Protein AF-A0A6V8CGT5-F1 (afdb_monomer_lite)

Structure (mmCIF, N/CA/C/O backbone):
data_AF-A0A6V8CGT5-F1
#
_entry.id   AF-A0A6V8CGT5-F1
#
loop_
_atom_site.group_PDB
_atom_site.id
_atom_site.type_symbol
_atom_site.label_atom_id
_atom_site.label_alt_id
_atom_site.label_comp_id
_atom_site.label_asym_id
_atom_site.label_entity_id
_atom_site.label_seq_id
_atom_site.pdbx_PDB_ins_code
_atom_site.Cartn_x
_atom_site.Cartn_y
_atom_site.Cartn_z
_atom_site.occupancy
_atom_site.B_iso_or_equiv
_atom_site.auth_seq_id
_atom_site.auth_comp_id
_atom_site.auth_asym_id
_atom_site.auth_atom_id
_atom_site.pdbx_PDB_model_num
ATOM 1 N N . MET A 1 1 ? -41.750 -0.329 33.382 1.00 42.78 1 MET A N 1
ATOM 2 C CA . MET A 1 1 ? -41.792 -0.487 31.913 1.00 42.78 1 MET A CA 1
ATOM 3 C C . MET A 1 1 ? -40.413 -0.128 31.389 1.00 42.78 1 MET A C 1
ATOM 5 O O . MET A 1 1 ? -40.019 1.021 31.503 1.00 42.78 1 MET A O 1
ATOM 9 N N . GLN A 1 2 ? -39.639 -1.136 30.987 1.00 34.16 2 GLN A N 1
ATOM 10 C CA . GLN A 1 2 ? -38.278 -0.984 30.457 1.00 34.16 2 GLN A CA 1
ATOM 11 C C . GLN A 1 2 ? -38.337 -0.652 28.954 1.00 34.16 2 GLN A C 1
ATOM 13 O O . GLN A 1 2 ? -39.242 -1.155 28.283 1.00 34.16 2 GLN A O 1
ATOM 18 N N . PRO A 1 3 ? -37.408 0.158 28.419 1.00 39.72 3 PRO A N 1
ATOM 19 C CA . PRO A 1 3 ? -37.339 0.440 26.988 1.00 39.72 3 PRO A CA 1
ATOM 20 C C . PRO A 1 3 ? -36.800 -0.780 26.211 1.00 39.72 3 PRO A C 1
ATOM 22 O O . PRO A 1 3 ? -36.120 -1.633 26.794 1.00 39.72 3 PRO A O 1
ATOM 25 N N . PRO A 1 4 ? -37.114 -0.913 24.910 1.00 42.22 4 PRO A N 1
ATOM 26 C CA . PRO A 1 4 ? -36.758 -2.096 24.137 1.00 42.22 4 PRO A CA 1
ATOM 27 C C . PRO A 1 4 ? -35.253 -2.144 23.839 1.00 42.22 4 PRO A C 1
ATOM 29 O O . PRO A 1 4 ? -34.669 -1.185 23.343 1.00 42.22 4 PRO A O 1
ATOM 32 N N . LYS A 1 5 ? -34.647 -3.302 24.130 1.00 36.06 5 LYS A N 1
ATOM 33 C CA . LYS A 1 5 ? -33.256 -3.650 23.813 1.00 36.06 5 LYS A CA 1
ATOM 34 C C . LYS A 1 5 ? -33.005 -3.562 22.304 1.00 36.06 5 LYS A C 1
ATOM 36 O O . LYS A 1 5 ? -33.695 -4.225 21.523 1.00 36.06 5 LYS A O 1
ATOM 41 N N . SER A 1 6 ? -31.994 -2.785 21.923 1.00 34.66 6 SER A N 1
ATOM 42 C CA . SER A 1 6 ? -31.388 -2.794 20.594 1.00 34.66 6 SER A CA 1
ATO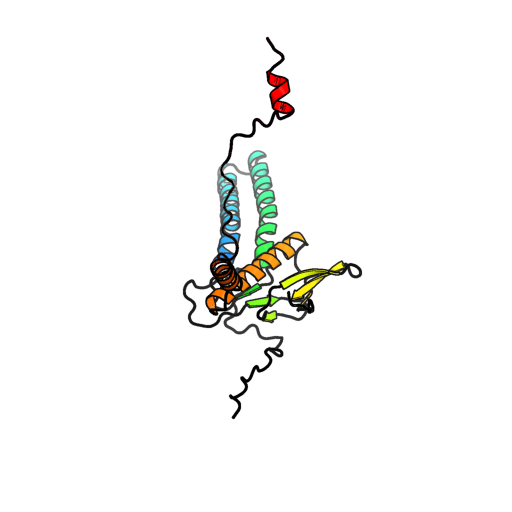M 43 C C . SER A 1 6 ? -30.895 -4.205 20.263 1.00 34.66 6 SER A C 1
ATOM 45 O O . SER A 1 6 ? -30.296 -4.899 21.085 1.00 34.66 6 SER A O 1
ATOM 47 N N . LYS A 1 7 ? -31.190 -4.667 19.048 1.00 34.16 7 LYS A N 1
ATOM 48 C CA . LYS A 1 7 ? -30.595 -5.884 18.496 1.00 34.16 7 LYS A CA 1
ATOM 49 C C . LYS A 1 7 ? -29.244 -5.512 17.890 1.00 34.16 7 LYS A C 1
ATOM 51 O O . LYS A 1 7 ? -29.162 -5.286 16.689 1.00 34.16 7 LYS A O 1
ATOM 56 N N . GLU A 1 8 ? -28.199 -5.488 18.706 1.00 38.09 8 GLU A N 1
ATOM 57 C CA . GLU A 1 8 ? -26.837 -5.725 18.222 1.00 38.09 8 GLU A CA 1
ATOM 58 C C . GLU A 1 8 ? -26.754 -7.187 17.779 1.00 38.09 8 GLU A C 1
ATOM 60 O O . GLU A 1 8 ? -26.612 -8.114 18.578 1.00 38.09 8 GLU A O 1
ATOM 65 N N . LYS A 1 9 ? -26.936 -7.422 16.480 1.00 30.83 9 LYS A N 1
ATOM 66 C CA . LYS A 1 9 ? -26.583 -8.697 15.865 1.00 30.83 9 LYS A CA 1
ATOM 67 C C . LYS A 1 9 ? -25.153 -8.592 15.350 1.00 30.83 9 LYS A C 1
ATOM 69 O O . LYS A 1 9 ? -24.929 -8.069 14.268 1.00 30.83 9 LYS A O 1
ATOM 74 N N . SER A 1 10 ? -24.238 -9.109 16.168 1.00 32.97 10 SER A N 1
ATOM 75 C CA . SER A 1 10 ? -23.018 -9.843 15.804 1.00 32.97 10 SER A CA 1
ATOM 76 C C . SER A 1 10 ? -22.659 -9.796 14.310 1.00 32.97 10 SER A C 1
ATOM 78 O O . SER A 1 10 ? -23.153 -10.588 13.506 1.00 32.97 10 SER A O 1
ATOM 80 N N . ALA A 1 11 ? -21.751 -8.886 13.959 1.00 35.62 11 ALA A N 1
ATOM 81 C CA . ALA A 1 11 ? -21.083 -8.815 12.662 1.00 35.62 11 ALA A CA 1
ATOM 82 C C . ALA A 1 11 ? -19.908 -9.811 12.584 1.00 35.62 11 ALA A C 1
ATOM 84 O O . ALA A 1 11 ? -18.800 -9.441 12.211 1.00 35.62 11 ALA A O 1
ATOM 85 N N . GLN A 1 12 ? -20.116 -11.069 12.993 1.00 34.94 12 GLN A N 1
ATOM 86 C CA . GLN A 1 12 ? -19.009 -12.016 13.196 1.00 34.94 12 GLN A CA 1
ATOM 87 C C . GLN A 1 12 ? -18.994 -13.220 12.251 1.00 34.94 12 GLN A C 1
ATOM 89 O O . GLN A 1 12 ? -18.208 -14.130 12.462 1.00 34.94 12 GLN A O 1
ATOM 94 N N . ASN A 1 13 ? -19.794 -13.229 11.181 1.00 37.59 13 ASN A N 1
ATOM 95 C CA . ASN A 1 13 ? -19.725 -14.269 10.147 1.00 37.59 13 ASN A CA 1
ATOM 96 C C . ASN A 1 13 ? -20.051 -13.688 8.761 1.00 37.59 13 ASN A C 1
ATOM 98 O O . ASN A 1 13 ? -21.154 -13.875 8.250 1.00 37.59 13 ASN A O 1
ATOM 102 N N . ALA A 1 14 ? -19.107 -12.961 8.158 1.00 41.75 14 ALA A N 1
ATOM 103 C CA . ALA A 1 14 ? -19.149 -12.666 6.723 1.00 41.75 14 ALA A CA 1
ATOM 104 C C . ALA A 1 14 ? -18.504 -13.834 5.938 1.00 41.75 14 ALA A C 1
ATOM 106 O O . ALA A 1 14 ? -17.531 -14.410 6.436 1.00 41.75 14 ALA A O 1
ATOM 107 N N . PRO A 1 15 ? -19.020 -14.220 4.752 1.00 38.16 15 PRO A N 1
ATOM 108 C CA . PRO A 1 15 ? -18.500 -15.355 3.991 1.00 38.16 15 PRO A CA 1
ATOM 109 C C . PRO A 1 15 ? -17.071 -15.089 3.505 1.00 38.16 15 PRO A C 1
ATOM 111 O O . PRO A 1 15 ? -16.707 -13.957 3.193 1.00 38.16 15 PRO A O 1
ATOM 114 N N . LEU A 1 16 ? -16.267 -16.151 3.452 1.00 51.75 16 LEU A N 1
ATOM 115 C CA . LEU A 1 16 ? -14.812 -16.084 3.301 1.00 51.75 16 LEU A CA 1
ATOM 116 C C . LEU A 1 16 ? -14.278 -15.981 1.866 1.00 51.75 16 LEU A C 1
ATOM 118 O O . LEU A 1 16 ? -13.068 -15.847 1.729 1.00 51.75 16 LEU A O 1
ATOM 122 N N . ASP A 1 17 ? -15.110 -16.013 0.822 1.00 48.53 17 ASP A N 1
ATOM 123 C CA . ASP A 1 17 ? -14.574 -16.274 -0.526 1.00 48.53 17 ASP A CA 1
ATOM 124 C C . ASP A 1 17 ? -15.087 -15.411 -1.683 1.00 48.53 17 ASP A C 1
ATOM 126 O O . ASP A 1 17 ? -14.538 -15.511 -2.780 1.00 48.53 17 ASP A O 1
ATOM 130 N N . ASP A 1 18 ? -16.012 -14.477 -1.472 1.00 47.66 18 ASP A N 1
ATOM 131 C CA . ASP A 1 18 ? -16.549 -13.709 -2.597 1.00 47.66 18 ASP A CA 1
ATOM 132 C C . ASP A 1 18 ? -16.032 -12.263 -2.574 1.00 47.66 18 ASP A C 1
ATOM 134 O O . ASP A 1 18 ? -16.449 -11.401 -1.790 1.00 47.66 18 ASP A O 1
ATOM 138 N N . VAL A 1 19 ? -15.068 -11.991 -3.458 1.00 52.47 19 VAL A N 1
ATOM 139 C CA . VAL A 1 19 ? -14.893 -10.646 -4.015 1.00 52.47 19 VAL A CA 1
ATOM 140 C C . VAL A 1 19 ? -16.208 -10.361 -4.734 1.00 52.47 19 VAL A C 1
ATOM 142 O O . VAL A 1 19 ? -16.509 -10.991 -5.749 1.00 52.47 19 VAL A O 1
ATOM 145 N N . GLU A 1 20 ? -17.035 -9.494 -4.156 1.00 58.00 20 GLU A N 1
ATOM 146 C CA . GLU A 1 20 ? -18.288 -9.111 -4.792 1.00 58.00 20 GLU A CA 1
ATOM 147 C C . GLU A 1 20 ? -17.924 -8.399 -6.097 1.00 58.00 20 GLU A C 1
ATOM 149 O O . GLU A 1 20 ? -16.862 -7.785 -6.209 1.00 58.00 20 GLU A O 1
ATOM 154 N N . ILE A 1 21 ? -18.777 -8.499 -7.116 1.00 56.75 21 ILE A N 1
ATOM 155 C CA . ILE A 1 21 ? -18.488 -7.991 -8.472 1.00 56.75 21 ILE A CA 1
ATOM 156 C C . ILE A 1 21 ? -18.131 -6.483 -8.461 1.00 56.75 21 ILE A C 1
ATOM 158 O O . ILE A 1 21 ? -17.522 -5.984 -9.408 1.00 56.75 21 ILE A O 1
ATOM 162 N N . THR A 1 22 ? -18.466 -5.766 -7.385 1.00 69.25 22 THR A N 1
ATOM 163 C CA . THR A 1 22 ? -18.201 -4.339 -7.167 1.00 69.25 22 THR A CA 1
ATOM 164 C C . THR A 1 22 ? -16.847 -4.018 -6.524 1.00 69.25 22 THR A C 1
ATOM 166 O O . THR A 1 22 ? -16.463 -2.851 -6.509 1.00 69.25 22 THR A O 1
ATOM 169 N N . ASP A 1 23 ? -16.092 -5.005 -6.033 1.00 84.62 23 ASP A N 1
ATOM 170 C CA . ASP A 1 23 ? -14.812 -4.763 -5.362 1.00 84.62 23 ASP A CA 1
ATOM 171 C C . ASP A 1 23 ? -13.689 -4.466 -6.365 1.00 84.62 23 ASP A C 1
ATOM 173 O O . ASP A 1 23 ? -13.348 -5.265 -7.247 1.00 84.62 23 ASP A O 1
ATOM 177 N N . ILE A 1 24 ? -13.038 -3.321 -6.184 1.00 90.12 24 ILE A N 1
ATOM 178 C CA . ILE A 1 24 ? -11.978 -2.838 -7.060 1.00 90.12 24 ILE A CA 1
ATOM 179 C C . ILE A 1 24 ? -10.633 -2.984 -6.333 1.00 90.12 24 ILE A C 1
ATOM 181 O O . ILE A 1 24 ? -10.432 -2.407 -5.260 1.00 90.12 24 ILE A O 1
ATOM 185 N N . PRO A 1 25 ? -9.664 -3.734 -6.892 1.00 91.75 25 PRO A N 1
ATOM 186 C CA . PRO A 1 25 ? -8.336 -3.829 -6.301 1.00 91.75 25 PRO A CA 1
ATOM 187 C C . PRO A 1 25 ? -7.617 -2.483 -6.375 1.00 91.75 25 PRO A C 1
ATOM 189 O O . PRO A 1 25 ? -7.746 -1.759 -7.362 1.00 91.75 25 PRO A O 1
ATOM 192 N N . PHE A 1 26 ? -6.795 -2.177 -5.370 1.00 92.06 26 PHE A N 1
ATOM 193 C CA . PHE A 1 26 ? -6.161 -0.865 -5.223 1.00 92.06 26 PHE A CA 1
ATOM 194 C C . PHE A 1 26 ? -5.393 -0.408 -6.472 1.00 92.06 26 PHE A C 1
ATOM 196 O O . PHE A 1 26 ? -5.469 0.750 -6.852 1.00 92.06 26 PHE A O 1
ATOM 203 N N . PHE A 1 27 ? -4.698 -1.304 -7.175 1.00 89.38 27 PHE A N 1
ATOM 204 C CA . PHE A 1 27 ? -3.956 -0.923 -8.385 1.00 89.38 27 PHE A CA 1
ATOM 205 C C . PHE A 1 27 ? -4.850 -0.437 -9.541 1.00 89.38 27 PHE A C 1
ATOM 207 O O . PHE A 1 27 ? -4.336 0.166 -10.480 1.00 89.38 27 PHE A O 1
ATOM 214 N N . LYS A 1 28 ? -6.160 -0.727 -9.502 1.00 89.75 28 LYS A N 1
ATOM 215 C CA . LYS A 1 28 ? -7.145 -0.251 -10.481 1.00 89.75 28 LYS A CA 1
ATOM 216 C C . LYS A 1 28 ? -7.819 1.061 -10.078 1.00 89.75 28 LYS A C 1
ATOM 218 O O . LYS A 1 28 ? -8.542 1.624 -10.894 1.00 89.75 28 LYS A O 1
ATOM 223 N N . THR A 1 29 ? -7.622 1.533 -8.851 1.00 89.94 29 THR A N 1
ATOM 224 C CA . THR A 1 29 ? -8.202 2.800 -8.398 1.00 89.94 29 THR A CA 1
ATOM 225 C C . THR A 1 29 ? -7.443 3.978 -9.001 1.00 89.94 29 THR A C 1
ATOM 227 O O . THR A 1 29 ? -6.285 3.842 -9.413 1.00 89.94 29 THR A O 1
ATOM 230 N N . GLU A 1 30 ? -8.068 5.154 -9.048 1.00 87.69 30 GLU A N 1
ATOM 231 C CA . GLU A 1 30 ? -7.417 6.352 -9.591 1.00 87.69 30 GLU A CA 1
ATOM 232 C C . GLU A 1 30 ? -6.152 6.706 -8.804 1.00 87.69 30 GLU A C 1
ATOM 234 O O . GLU A 1 30 ? -5.111 7.029 -9.385 1.00 87.69 30 GLU A O 1
ATOM 239 N N . VAL A 1 31 ? -6.218 6.538 -7.481 1.00 88.25 31 VAL A N 1
ATOM 240 C CA . VAL A 1 31 ? -5.095 6.739 -6.563 1.00 88.25 31 VAL A CA 1
ATOM 241 C C . VAL A 1 31 ? -3.967 5.748 -6.854 1.00 88.25 31 VAL A C 1
ATOM 243 O O . VAL A 1 31 ? -2.815 6.161 -6.998 1.00 88.25 31 VAL A O 1
ATOM 246 N N . GLY A 1 32 ? -4.273 4.454 -6.997 1.00 87.25 32 GLY A N 1
ATOM 247 C CA . GLY A 1 32 ? -3.272 3.431 -7.305 1.00 87.25 32 GLY A CA 1
ATOM 248 C C . GLY A 1 32 ? -2.585 3.674 -8.649 1.00 87.25 32 GLY A C 1
ATOM 249 O O . GLY A 1 32 ? -1.353 3.641 -8.739 1.00 87.25 32 GLY A O 1
ATOM 250 N N . PHE A 1 33 ? -3.359 4.017 -9.680 1.00 87.44 33 PHE A N 1
ATOM 251 C CA . PHE A 1 33 ? -2.809 4.390 -10.980 1.00 87.44 33 PHE A CA 1
ATOM 252 C C . PHE A 1 33 ? -1.948 5.651 -10.904 1.00 87.44 33 PHE A C 1
ATOM 254 O O . PHE A 1 33 ? -0.877 5.678 -11.511 1.00 87.44 33 PHE A O 1
ATOM 261 N N . SER A 1 34 ? -2.364 6.671 -10.151 1.00 88.81 34 SER A N 1
ATOM 262 C CA . SER A 1 34 ? -1.603 7.913 -9.964 1.00 88.81 34 SER A CA 1
ATOM 263 C C . SER A 1 34 ? -0.186 7.655 -9.437 1.00 88.81 34 SER A C 1
ATOM 265 O O . SER A 1 34 ? 0.779 8.192 -9.982 1.00 88.81 34 SER A O 1
ATOM 267 N N . GLN A 1 35 ? -0.030 6.732 -8.480 1.00 87.06 35 GLN A N 1
ATOM 268 C CA . GLN A 1 35 ? 1.284 6.349 -7.942 1.00 87.06 35 GLN A CA 1
ATOM 269 C C . GLN A 1 35 ? 2.185 5.640 -8.972 1.00 87.06 35 GLN A C 1
ATOM 271 O O . GLN A 1 35 ? 3.413 5.735 -8.916 1.00 87.06 35 GLN A O 1
ATOM 276 N N . MET A 1 36 ? 1.597 4.918 -9.932 1.00 87.81 36 MET A N 1
ATOM 277 C CA . MET A 1 36 ? 2.334 4.155 -10.950 1.00 87.81 36 MET A CA 1
ATOM 278 C C . MET A 1 36 ? 2.632 4.968 -12.220 1.00 87.81 36 MET A C 1
ATOM 280 O O . MET A 1 36 ? 3.649 4.723 -12.877 1.00 87.81 36 MET A O 1
ATOM 284 N N . ARG A 1 37 ? 1.777 5.945 -12.555 1.00 88.50 37 ARG A N 1
ATOM 285 C CA . ARG A 1 37 ? 1.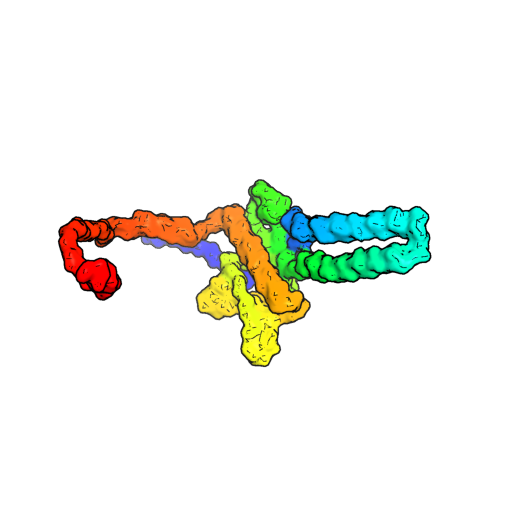860 6.799 -13.755 1.00 88.50 37 ARG A CA 1
ATOM 286 C C . ARG A 1 37 ? 3.244 7.399 -14.022 1.00 88.50 37 ARG A C 1
ATOM 288 O O . ARG A 1 37 ? 3.710 7.216 -15.147 1.00 88.50 37 ARG A O 1
ATOM 295 N N . PRO A 1 38 ? 3.934 8.064 -13.072 1.00 88.69 38 PRO A N 1
ATOM 296 C CA . PRO A 1 38 ? 5.224 8.685 -13.372 1.00 88.69 38 PRO A CA 1
ATOM 297 C C . PRO A 1 38 ? 6.243 7.650 -13.860 1.00 88.69 38 PRO A C 1
ATOM 299 O O . PRO A 1 38 ? 6.857 7.836 -14.907 1.00 88.69 38 PRO A O 1
ATOM 302 N N . ASN A 1 39 ? 6.350 6.506 -13.181 1.00 87.75 39 ASN A N 1
ATOM 303 C CA . ASN A 1 39 ? 7.302 5.454 -13.544 1.00 87.75 39 ASN A CA 1
ATOM 304 C C . ASN A 1 39 ? 6.999 4.838 -14.922 1.00 87.75 39 ASN A C 1
ATOM 306 O O . ASN A 1 39 ? 7.923 4.516 -15.667 1.00 87.75 39 ASN A O 1
ATOM 310 N N . ILE A 1 40 ? 5.716 4.704 -15.282 1.00 87.81 40 ILE A N 1
ATOM 311 C CA . ILE A 1 40 ? 5.297 4.218 -16.606 1.00 87.81 40 ILE A CA 1
ATOM 312 C C . ILE A 1 40 ? 5.666 5.234 -17.695 1.00 87.81 40 ILE A C 1
ATOM 314 O O . ILE A 1 40 ? 6.270 4.859 -18.699 1.00 87.81 40 ILE A O 1
ATOM 318 N N . ILE A 1 41 ? 5.355 6.518 -17.485 1.00 90.00 41 ILE A N 1
ATOM 319 C CA . ILE A 1 41 ? 5.669 7.599 -18.433 1.00 90.00 41 ILE A CA 1
ATOM 320 C C . ILE A 1 41 ? 7.180 7.678 -18.670 1.00 90.00 41 ILE A C 1
ATOM 322 O O . ILE A 1 41 ? 7.624 7.719 -19.816 1.00 90.00 41 ILE A O 1
ATOM 326 N N . PHE A 1 42 ? 7.986 7.618 -17.609 1.00 88.69 42 PHE A N 1
ATOM 327 C CA . PHE A 1 42 ? 9.443 7.609 -17.736 1.00 88.69 42 PHE A CA 1
ATOM 328 C C . PHE A 1 42 ? 9.966 6.378 -18.482 1.00 88.69 42 PHE A C 1
ATOM 330 O O . PHE A 1 42 ? 10.865 6.514 -19.309 1.00 88.69 42 PHE A O 1
ATOM 337 N N . GLY A 1 43 ? 9.381 5.196 -18.263 1.00 88.06 43 GLY A N 1
ATOM 338 C CA . GLY A 1 43 ? 9.716 4.000 -19.040 1.00 88.06 43 GLY A CA 1
ATOM 339 C C . GLY A 1 43 ? 9.478 4.191 -20.543 1.00 88.06 43 GLY A C 1
ATOM 340 O O . GLY A 1 43 ? 10.337 3.842 -21.353 1.00 88.06 43 GLY A O 1
ATOM 341 N N . ILE A 1 44 ? 8.357 4.818 -20.915 1.00 90.88 44 ILE A N 1
ATOM 342 C CA . ILE A 1 44 ? 8.039 5.157 -22.311 1.00 90.88 44 ILE A CA 1
ATOM 343 C C . ILE A 1 44 ? 9.056 6.160 -22.875 1.00 90.88 44 ILE A C 1
ATOM 345 O O . ILE A 1 44 ? 9.543 5.975 -23.990 1.00 90.88 44 ILE A O 1
ATOM 349 N N . ILE A 1 45 ? 9.438 7.179 -22.097 1.00 92.44 45 ILE A N 1
ATOM 350 C CA . ILE A 1 45 ? 10.466 8.156 -22.488 1.00 92.44 45 ILE A CA 1
ATOM 351 C C . ILE A 1 45 ? 11.816 7.465 -22.729 1.00 92.44 45 ILE A C 1
ATOM 353 O O . ILE A 1 45 ? 12.465 7.738 -23.737 1.00 92.44 45 ILE A O 1
ATOM 357 N N . CYS A 1 46 ? 12.235 6.536 -21.864 1.00 89.88 46 CYS A N 1
ATOM 358 C CA . CYS A 1 46 ? 13.472 5.777 -22.063 1.00 89.88 46 CYS A CA 1
ATOM 359 C C . CYS A 1 46 ? 13.448 4.970 -23.369 1.00 89.88 46 CYS A C 1
ATOM 361 O O . CYS A 1 46 ? 14.430 4.977 -24.110 1.00 89.88 46 CYS A O 1
ATOM 363 N N . ILE A 1 47 ? 12.326 4.314 -23.683 1.00 88.94 47 ILE A N 1
ATOM 364 C CA . ILE A 1 47 ? 12.160 3.578 -24.946 1.00 88.94 47 ILE A CA 1
ATOM 365 C C . ILE A 1 47 ? 12.255 4.535 -26.140 1.00 88.94 47 ILE A C 1
ATOM 367 O O . ILE A 1 47 ? 12.946 4.239 -27.115 1.00 88.94 47 ILE A O 1
ATOM 371 N N . PHE A 1 48 ? 11.621 5.704 -26.051 1.00 92.62 48 PHE A N 1
ATOM 372 C CA . PHE A 1 48 ? 11.686 6.721 -27.096 1.00 92.62 48 PHE A CA 1
ATOM 373 C C . PHE A 1 48 ? 13.119 7.227 -27.327 1.00 92.62 48 PHE A C 1
ATOM 375 O O . PHE A 1 48 ? 13.565 7.294 -28.471 1.00 92.62 48 PHE A O 1
ATOM 382 N N . ILE A 1 49 ? 13.876 7.498 -26.258 1.00 90.75 49 ILE A N 1
ATOM 383 C CA . ILE A 1 49 ? 15.290 7.904 -26.337 1.00 90.75 49 ILE A CA 1
ATOM 384 C C . ILE A 1 49 ? 16.129 6.832 -27.035 1.00 90.75 49 ILE A C 1
ATOM 386 O O . ILE A 1 49 ? 16.966 7.166 -27.875 1.00 90.75 49 ILE A O 1
ATOM 390 N N . ILE A 1 50 ? 15.897 5.551 -26.732 1.00 88.50 50 ILE A N 1
ATOM 391 C CA . ILE A 1 50 ? 16.594 4.440 -27.391 1.00 88.50 50 ILE A CA 1
ATOM 392 C C . ILE A 1 50 ? 16.297 4.454 -28.895 1.00 88.50 50 ILE A C 1
ATOM 394 O O . ILE A 1 50 ? 17.232 4.434 -29.691 1.00 88.50 50 ILE A O 1
ATOM 398 N N . ILE A 1 51 ? 15.027 4.555 -29.300 1.00 88.88 51 ILE A N 1
ATOM 399 C CA . ILE A 1 51 ? 14.633 4.564 -30.720 1.00 88.88 51 ILE A CA 1
ATOM 400 C C . ILE A 1 51 ? 15.267 5.749 -31.461 1.00 88.88 51 ILE A C 1
ATOM 402 O O . ILE A 1 51 ? 15.896 5.558 -32.503 1.00 88.88 51 ILE A O 1
ATOM 406 N N . VAL A 1 52 ? 15.152 6.960 -30.907 1.00 90.00 52 VAL A N 1
ATOM 407 C CA . VAL A 1 52 ? 15.679 8.195 -31.514 1.00 90.00 52 VAL A CA 1
ATOM 408 C C . VAL A 1 52 ? 17.201 8.182 -31.609 1.00 90.00 52 VAL A C 1
ATOM 410 O O . VAL A 1 52 ? 17.756 8.768 -32.529 1.00 90.00 52 VAL A O 1
ATOM 413 N N . THR A 1 53 ? 17.884 7.513 -30.682 1.00 87.44 53 THR A N 1
ATOM 414 C CA . THR A 1 53 ? 19.349 7.450 -30.660 1.00 87.44 53 THR A CA 1
ATOM 415 C C . THR A 1 53 ? 19.886 6.362 -31.595 1.00 87.44 53 THR A C 1
ATOM 417 O O . THR A 1 53 ? 20.853 6.595 -32.318 1.00 87.44 53 THR A O 1
ATOM 420 N N . TYR A 1 54 ? 19.256 5.182 -31.624 1.00 86.50 54 TYR A N 1
ATOM 421 C CA . TYR A 1 54 ? 19.704 4.051 -32.448 1.00 86.50 54 TYR A CA 1
ATOM 422 C C . TYR A 1 54 ? 19.402 4.228 -33.936 1.00 86.50 54 TYR A C 1
ATOM 424 O O . TYR A 1 54 ? 20.189 3.774 -34.765 1.00 86.50 54 TYR A O 1
ATOM 432 N N . PHE A 1 55 ? 18.293 4.886 -34.285 1.00 84.19 55 PHE A N 1
ATOM 433 C CA . PHE A 1 55 ? 17.878 5.055 -35.678 1.00 84.19 55 PHE A CA 1
ATOM 434 C C . PHE A 1 55 ? 18.876 5.873 -36.536 1.00 84.19 55 PHE A C 1
ATOM 436 O O . PHE A 1 55 ? 19.228 5.400 -37.615 1.00 84.19 55 PHE A O 1
ATOM 443 N N . PRO A 1 56 ? 19.390 7.042 -36.097 1.00 84.69 56 PRO A N 1
ATOM 444 C CA . PRO A 1 56 ? 20.331 7.844 -36.885 1.00 84.69 56 PRO A CA 1
ATOM 445 C C . PRO A 1 56 ? 21.815 7.497 -36.675 1.00 84.69 56 PRO A C 1
ATOM 447 O O . PRO A 1 56 ? 22.599 7.652 -37.608 1.00 84.69 56 PRO A O 1
ATOM 450 N N . PHE A 1 57 ? 22.233 7.056 -35.481 1.00 83.62 57 PHE A N 1
ATOM 451 C CA . PHE A 1 57 ? 23.662 6.885 -35.151 1.00 83.62 57 PHE A CA 1
ATOM 452 C C . PHE A 1 57 ? 24.173 5.441 -35.254 1.00 83.62 57 PHE A C 1
ATOM 454 O O . PHE A 1 57 ? 25.384 5.218 -35.188 1.00 83.62 57 PHE A O 1
ATOM 461 N N . GLY A 1 58 ? 23.278 4.462 -35.418 1.00 84.00 58 GLY A N 1
ATOM 462 C CA . GLY A 1 58 ? 23.636 3.047 -35.469 1.00 84.00 58 GLY A CA 1
ATOM 463 C C . GLY A 1 58 ? 24.245 2.517 -34.163 1.00 84.00 58 GLY A C 1
ATOM 464 O O . GLY A 1 58 ? 24.131 3.113 -33.087 1.00 84.00 58 GLY A O 1
ATOM 465 N N . ILE A 1 59 ? 24.887 1.350 -34.248 1.00 86.25 59 ILE A N 1
ATOM 466 C CA . ILE A 1 59 ? 25.515 0.686 -33.098 1.00 86.25 59 ILE A CA 1
ATOM 467 C C . ILE A 1 59 ? 26.939 1.222 -32.935 1.00 86.25 59 ILE A C 1
ATOM 469 O O . ILE A 1 59 ? 27.819 0.939 -33.745 1.00 86.25 59 ILE A O 1
ATOM 473 N N . ASN A 1 60 ? 27.171 1.987 -31.872 1.00 89.62 60 ASN A N 1
ATOM 474 C CA . ASN A 1 60 ? 28.489 2.458 -31.465 1.00 89.62 60 ASN A CA 1
ATOM 475 C C . ASN A 1 60 ? 28.613 2.399 -29.930 1.00 89.62 60 ASN A C 1
ATOM 477 O O . ASN A 1 60 ? 27.662 2.050 -29.224 1.00 89.62 60 ASN A O 1
ATOM 481 N N . TRP A 1 61 ? 29.795 2.705 -29.393 1.00 88.62 61 TRP A N 1
ATOM 482 C CA . TRP A 1 61 ? 30.036 2.628 -27.948 1.00 88.62 61 TRP A CA 1
ATOM 483 C C . TRP A 1 61 ? 29.135 3.589 -27.151 1.00 88.62 61 TRP A C 1
ATOM 485 O O . TRP A 1 61 ? 28.619 3.203 -26.107 1.00 88.62 61 TRP A O 1
ATOM 495 N N . LEU A 1 62 ? 28.860 4.789 -27.678 1.00 88.12 62 LEU A N 1
ATOM 496 C CA . LEU A 1 62 ? 27.983 5.779 -27.043 1.00 88.12 62 LEU A CA 1
ATOM 497 C C . LEU A 1 62 ? 26.523 5.316 -26.993 1.00 88.12 62 LEU A C 1
ATOM 499 O O . LEU A 1 62 ? 25.914 5.346 -25.925 1.00 88.12 62 LEU A O 1
ATOM 503 N N . THR A 1 63 ? 25.961 4.853 -28.113 1.00 88.88 63 THR A N 1
ATOM 504 C CA . THR A 1 63 ? 24.575 4.365 -28.179 1.00 88.88 63 THR A CA 1
ATOM 505 C C . THR A 1 63 ? 24.388 3.129 -27.309 1.00 88.88 63 THR A C 1
ATOM 507 O O . THR A 1 63 ? 23.388 3.023 -26.599 1.00 88.88 63 THR A O 1
ATOM 510 N N . THR A 1 64 ? 25.405 2.266 -27.251 1.00 89.00 64 THR A N 1
ATOM 511 C CA . THR A 1 64 ? 25.432 1.113 -26.344 1.00 89.00 64 THR A CA 1
ATOM 512 C C . THR A 1 64 ? 25.430 1.546 -24.876 1.00 89.00 64 THR A C 1
ATOM 514 O O . THR A 1 64 ? 24.660 1.005 -24.084 1.00 89.00 64 THR A O 1
ATOM 517 N N . CYS A 1 65 ? 26.225 2.551 -24.493 1.00 91.56 65 CYS A N 1
ATOM 518 C CA . CYS A 1 65 ? 26.212 3.087 -23.128 1.00 91.56 65 CYS A CA 1
ATOM 519 C C . CYS A 1 65 ? 24.843 3.670 -22.751 1.00 91.56 65 CYS A C 1
ATOM 521 O O . CYS A 1 65 ? 24.332 3.374 -21.671 1.00 91.56 65 CYS A O 1
ATOM 523 N N . VAL A 1 66 ? 24.223 4.451 -23.643 1.00 90.69 66 VAL A N 1
ATOM 524 C CA . VAL A 1 66 ? 22.879 5.014 -23.423 1.00 90.69 66 VAL A CA 1
ATOM 525 C C . VAL A 1 66 ? 21.849 3.901 -23.234 1.00 90.69 66 VAL A C 1
ATOM 527 O O . VAL A 1 66 ? 21.063 3.952 -22.290 1.00 90.69 66 VAL A O 1
ATOM 530 N N . PHE A 1 67 ? 21.890 2.856 -24.065 1.00 91.06 67 PHE A N 1
ATOM 531 C CA . PHE A 1 67 ? 21.004 1.702 -23.920 1.00 91.06 67 PHE A CA 1
ATOM 532 C C . PHE A 1 67 ? 21.171 1.002 -22.574 1.00 91.06 67 PHE A C 1
ATOM 534 O O . PHE A 1 67 ? 20.176 0.744 -21.902 1.00 91.06 67 PHE A O 1
ATOM 541 N N . VAL A 1 68 ? 22.409 0.724 -22.155 1.00 92.06 68 VAL A N 1
ATOM 542 C CA . VAL A 1 68 ? 22.682 0.058 -20.872 1.00 92.06 68 VAL A CA 1
ATOM 543 C C . VAL A 1 68 ? 22.167 0.896 -19.702 1.00 92.06 68 VAL A C 1
ATOM 545 O O . VAL A 1 68 ? 21.538 0.349 -18.797 1.00 92.06 68 VAL A O 1
ATOM 548 N N . LEU A 1 69 ? 22.363 2.218 -19.733 1.00 91.62 69 LEU A N 1
ATOM 549 C CA . LEU A 1 69 ? 21.853 3.122 -18.700 1.00 91.62 69 LEU A CA 1
ATOM 550 C C . LEU A 1 69 ? 20.319 3.147 -18.665 1.00 91.62 69 LEU A C 1
ATOM 552 O O . LEU A 1 69 ? 19.732 3.001 -17.593 1.00 91.62 69 LEU A O 1
ATOM 556 N N . CYS A 1 70 ? 19.661 3.271 -19.822 1.00 91.25 70 CYS A N 1
ATOM 557 C CA . CYS A 1 70 ? 18.202 3.227 -19.909 1.00 91.25 70 CYS A CA 1
ATOM 558 C C . CYS A 1 70 ? 17.644 1.871 -19.452 1.00 91.25 70 CYS A C 1
ATOM 560 O O . CYS A 1 70 ? 16.682 1.835 -18.687 1.00 91.25 70 CYS A O 1
ATOM 562 N N . ALA A 1 71 ? 18.256 0.759 -19.863 1.00 89.81 71 ALA A N 1
ATOM 563 C CA . ALA A 1 71 ? 17.837 -0.585 -19.478 1.00 89.81 71 ALA A CA 1
ATOM 564 C C . ALA A 1 71 ? 17.987 -0.816 -17.968 1.00 89.81 71 ALA A C 1
ATOM 566 O O . ALA A 1 71 ? 17.052 -1.292 -17.323 1.00 89.81 71 ALA A O 1
ATOM 567 N N . LEU A 1 72 ? 19.125 -0.420 -17.385 1.00 90.81 72 LEU A N 1
ATOM 568 C CA . LEU A 1 72 ? 19.344 -0.483 -15.940 1.00 90.81 72 LEU A CA 1
ATOM 569 C C . LEU A 1 72 ? 18.296 0.347 -15.194 1.00 90.81 72 LEU A C 1
ATOM 571 O O . LEU A 1 72 ? 17.708 -0.122 -14.222 1.00 90.81 72 LEU A O 1
ATOM 575 N N . PHE A 1 73 ? 18.013 1.558 -15.669 1.00 89.00 73 PHE A N 1
ATOM 576 C CA . PHE A 1 73 ? 17.030 2.430 -15.041 1.00 89.00 73 PHE A CA 1
ATOM 577 C C . PHE A 1 73 ? 15.612 1.846 -15.103 1.00 89.00 73 PHE A C 1
ATOM 579 O O . PHE A 1 73 ? 14.909 1.825 -14.091 1.00 89.00 73 PHE A O 1
ATOM 586 N N . VAL A 1 74 ? 15.193 1.308 -16.253 1.00 89.75 74 VAL A N 1
ATOM 587 C CA . VAL A 1 74 ? 13.892 0.632 -16.396 1.00 89.75 74 VAL A CA 1
ATOM 588 C C . VAL A 1 74 ? 13.797 -0.570 -15.452 1.00 89.75 74 VAL A C 1
ATOM 590 O O . VAL A 1 74 ? 12.790 -0.718 -14.760 1.00 89.75 74 VAL A O 1
ATOM 593 N N . LEU A 1 7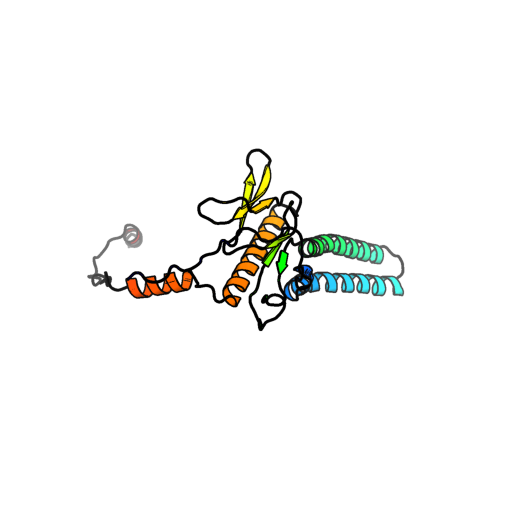5 ? 14.854 -1.381 -15.342 1.00 89.19 75 LEU A N 1
ATOM 594 C CA . LEU A 1 75 ? 14.905 -2.515 -14.411 1.00 89.19 75 LEU A CA 1
ATOM 595 C C . LEU A 1 75 ? 14.721 -2.081 -12.949 1.00 89.19 75 LEU A C 1
ATOM 597 O O . LEU A 1 75 ? 13.960 -2.710 -12.210 1.00 89.19 75 LEU A O 1
ATOM 601 N N . LEU A 1 76 ? 15.363 -0.986 -12.531 1.00 87.12 76 LEU A N 1
ATOM 602 C CA . LEU A 1 76 ? 15.210 -0.446 -11.176 1.00 87.12 76 LEU A CA 1
ATOM 603 C C . LEU A 1 76 ? 13.780 0.061 -10.912 1.00 87.12 76 LEU A C 1
ATOM 605 O O . LEU A 1 76 ? 13.242 -0.150 -9.822 1.00 87.12 76 LEU A O 1
ATOM 609 N N . ASN A 1 77 ? 13.134 0.671 -11.910 1.00 87.50 77 ASN A N 1
ATOM 610 C CA . ASN A 1 77 ? 11.779 1.219 -11.785 1.00 87.50 77 ASN A CA 1
ATOM 611 C C . ASN A 1 77 ? 10.674 0.158 -11.869 1.00 87.50 77 ASN A C 1
ATOM 613 O O . ASN A 1 77 ? 9.643 0.303 -11.209 1.00 87.50 77 ASN A O 1
ATOM 617 N N . ILE A 1 78 ? 10.885 -0.948 -12.593 1.00 86.19 78 ILE A N 1
ATOM 618 C CA . ILE A 1 78 ? 9.947 -2.084 -12.622 1.00 86.19 78 ILE A CA 1
ATOM 619 C C . ILE A 1 78 ? 9.663 -2.583 -11.205 1.00 86.19 78 ILE A C 1
ATOM 621 O O . ILE A 1 78 ? 8.512 -2.845 -10.856 1.00 86.19 78 ILE A O 1
ATOM 625 N N . ASN A 1 79 ? 10.688 -2.660 -10.355 1.00 84.38 79 ASN A N 1
ATOM 626 C CA . ASN A 1 79 ? 10.513 -3.079 -8.967 1.00 84.38 79 ASN A CA 1
ATOM 627 C C . ASN A 1 79 ? 9.610 -2.126 -8.175 1.00 84.38 79 ASN A C 1
ATOM 629 O O . ASN A 1 79 ? 8.878 -2.581 -7.300 1.00 84.38 79 ASN A O 1
ATOM 633 N N . GLN A 1 80 ? 9.615 -0.828 -8.488 1.00 83.38 80 GLN A N 1
ATOM 634 C CA . GLN A 1 80 ? 8.725 0.146 -7.853 1.00 83.38 80 GLN A CA 1
ATOM 635 C C . GLN A 1 80 ? 7.278 -0.035 -8.314 1.00 83.38 80 GLN A C 1
ATOM 637 O O . GLN A 1 80 ? 6.370 -0.056 -7.490 1.00 83.38 80 GLN A O 1
ATOM 642 N N . ILE A 1 81 ? 7.061 -0.251 -9.612 1.00 86.00 81 ILE A N 1
ATOM 643 C CA . ILE A 1 81 ? 5.732 -0.518 -10.183 1.00 86.00 81 ILE A CA 1
ATOM 644 C C . ILE A 1 81 ? 5.138 -1.803 -9.583 1.00 86.00 81 ILE A C 1
ATOM 646 O O . ILE A 1 81 ? 3.977 -1.826 -9.173 1.00 86.00 81 ILE A O 1
ATOM 650 N N . ARG A 1 82 ? 5.949 -2.863 -9.456 1.00 86.31 82 ARG A N 1
ATOM 651 C CA . ARG A 1 82 ? 5.512 -4.144 -8.874 1.00 86.31 82 ARG A CA 1
ATOM 652 C C . ARG A 1 82 ? 5.031 -4.003 -7.430 1.00 86.31 82 ARG A C 1
ATOM 654 O O . ARG A 1 82 ? 4.091 -4.698 -7.058 1.00 86.31 82 ARG A O 1
ATOM 661 N N . LYS A 1 83 ? 5.616 -3.103 -6.631 1.00 85.94 83 LYS A N 1
ATOM 662 C CA . LYS A 1 83 ? 5.177 -2.877 -5.241 1.00 85.94 83 LYS A CA 1
ATOM 663 C C . LYS A 1 83 ? 3.727 -2.413 -5.160 1.00 85.94 83 LYS A C 1
ATOM 665 O O . LYS A 1 83 ? 3.009 -2.896 -4.293 1.00 85.94 83 LYS A O 1
ATOM 670 N N . TRP A 1 84 ? 3.308 -1.522 -6.056 1.00 86.69 84 TRP A N 1
ATOM 671 C CA . TRP A 1 84 ? 1.944 -0.985 -6.091 1.00 86.69 84 TRP A CA 1
ATOM 672 C C . TRP A 1 84 ? 0.936 -1.971 -6.684 1.00 86.69 84 TRP A C 1
ATOM 674 O O . TRP A 1 84 ? -0.217 -2.004 -6.268 1.00 86.69 84 TRP A O 1
ATOM 684 N N . TYR A 1 85 ? 1.383 -2.834 -7.597 1.00 86.00 85 TYR A N 1
ATOM 685 C CA . TYR A 1 85 ? 0.533 -3.866 -8.191 1.00 86.00 85 TYR A CA 1
ATOM 686 C C . TYR A 1 85 ? 0.156 -4.987 -7.205 1.00 86.00 85 TYR A C 1
ATOM 688 O O . TYR A 1 85 ? -0.909 -5.585 -7.315 1.00 86.00 85 TYR A O 1
ATOM 696 N N . VAL A 1 86 ? 1.035 -5.283 -6.242 1.00 88.69 86 VAL A N 1
ATOM 697 C CA . VAL A 1 86 ? 0.880 -6.398 -5.284 1.00 88.69 86 VAL A CA 1
ATOM 698 C C . VAL A 1 86 ? 0.183 -5.967 -3.985 1.00 88.69 86 VAL A C 1
ATOM 700 O O . VAL A 1 86 ? 0.016 -6.779 -3.078 1.00 88.69 86 VAL A O 1
ATOM 703 N N . VAL A 1 87 ? -0.245 -4.706 -3.876 1.00 92.38 87 VAL A N 1
ATOM 704 C CA . VAL A 1 87 ? -0.913 -4.191 -2.673 1.00 92.38 87 VAL A CA 1
ATOM 705 C C . VAL A 1 87 ? -2.126 -5.079 -2.323 1.00 92.38 87 VAL A C 1
ATOM 707 O O . VAL A 1 87 ? -3.027 -5.228 -3.152 1.00 92.38 87 VAL A O 1
ATOM 710 N N . PRO A 1 88 ? -2.186 -5.659 -1.108 1.00 93.31 88 PRO A N 1
ATOM 711 C CA . PRO A 1 88 ? -3.237 -6.591 -0.689 1.00 93.31 88 PRO A CA 1
ATOM 712 C C . PRO A 1 88 ? -4.519 -5.870 -0.231 1.00 93.31 88 PRO A C 1
ATOM 714 O O . PRO A 1 88 ? -5.054 -6.176 0.831 1.00 93.31 88 PRO A O 1
ATOM 717 N N . LEU A 1 89 ? -4.998 -4.899 -1.012 1.00 94.94 89 LEU A N 1
ATOM 718 C CA . LEU A 1 89 ? -6.132 -4.030 -0.682 1.00 94.94 89 LEU A CA 1
ATOM 719 C C . LEU A 1 89 ? -7.144 -4.009 -1.833 1.00 94.94 89 LEU A C 1
ATOM 721 O O . LEU A 1 89 ? -6.774 -3.757 -2.981 1.00 94.94 89 LEU A O 1
ATOM 725 N N . CYS A 1 90 ? -8.412 -4.217 -1.497 1.00 93.88 90 CYS A N 1
ATOM 726 C CA . CYS A 1 90 ? -9.569 -3.992 -2.355 1.00 93.88 90 CYS A CA 1
ATOM 727 C C . CYS A 1 90 ? -10.536 -3.045 -1.647 1.00 93.88 90 CYS A C 1
ATOM 729 O O . CYS A 1 90 ? -10.700 -3.102 -0.426 1.00 93.88 90 CYS A O 1
ATOM 731 N N . VAL A 1 91 ? -11.175 -2.183 -2.423 1.00 92.19 91 VAL A N 1
ATOM 732 C CA . VAL A 1 91 ? -12.151 -1.212 -1.932 1.00 92.19 91 VAL A CA 1
ATOM 733 C C . VAL A 1 91 ? -13.419 -1.293 -2.767 1.00 92.19 91 VAL A C 1
ATOM 735 O O . VAL A 1 91 ? -13.358 -1.645 -3.946 1.00 92.19 91 VAL A O 1
ATOM 738 N N . ASP A 1 92 ? -14.552 -0.971 -2.158 1.00 92.00 92 ASP A N 1
ATOM 739 C CA . ASP A 1 92 ? -15.823 -0.862 -2.871 1.00 92.00 92 ASP A CA 1
ATOM 740 C C . ASP A 1 92 ? -15.866 0.355 -3.814 1.00 92.00 92 ASP A C 1
ATOM 742 O O . ASP A 1 92 ? -15.073 1.295 -3.687 1.00 92.00 92 ASP A O 1
ATOM 746 N N . ILE A 1 93 ? -16.842 0.376 -4.725 1.00 89.25 93 ILE A N 1
ATOM 747 C CA . ILE A 1 93 ? -17.123 1.518 -5.604 1.00 89.25 93 ILE A CA 1
ATOM 748 C C . ILE A 1 93 ? -17.446 2.803 -4.829 1.00 89.25 93 ILE A C 1
ATOM 750 O O . ILE A 1 93 ? -17.108 3.888 -5.294 1.00 89.25 93 ILE A O 1
ATOM 754 N N . ASN A 1 94 ? -18.036 2.686 -3.634 1.00 90.12 94 ASN A N 1
ATOM 755 C CA . ASN A 1 94 ? -18.361 3.822 -2.769 1.00 90.12 94 ASN A CA 1
ATOM 756 C C . ASN A 1 94 ? -17.148 4.358 -1.987 1.00 90.12 94 ASN A C 1
ATOM 758 O O . ASN A 1 94 ? -17.290 5.234 -1.138 1.00 90.12 94 ASN A O 1
ATOM 762 N N . HIS A 1 95 ? -15.946 3.817 -2.192 1.00 91.81 95 HIS A N 1
ATOM 763 C CA . HIS A 1 95 ? -14.762 4.301 -1.495 1.00 91.81 95 HIS A CA 1
ATOM 764 C C . HIS A 1 95 ? -14.195 5.572 -2.154 1.00 91.81 95 HIS A C 1
ATOM 766 O O . HIS A 1 95 ? -14.025 5.580 -3.377 1.00 91.81 95 HIS A O 1
ATOM 772 N N . PRO A 1 96 ? -13.710 6.563 -1.375 1.00 91.31 96 PRO A N 1
ATOM 773 C CA . PRO A 1 96 ? -13.039 7.776 -1.880 1.00 91.31 96 PRO A CA 1
ATOM 774 C C . PRO A 1 96 ? -11.778 7.559 -2.733 1.00 91.31 96 PRO A C 1
ATOM 776 O O . PRO A 1 96 ? -11.134 8.501 -3.169 1.00 91.31 96 PRO A O 1
ATOM 779 N N . PHE A 1 97 ? -11.359 6.309 -2.939 1.00 91.38 97 PHE A N 1
ATOM 780 C CA . PHE A 1 97 ? -10.263 5.982 -3.857 1.00 91.38 97 PHE A CA 1
ATOM 781 C C . PHE A 1 97 ? -10.760 5.775 -5.290 1.00 91.38 97 PHE A C 1
ATOM 783 O O . PHE A 1 97 ? -9.947 5.754 -6.216 1.00 91.38 97 PHE A O 1
ATOM 790 N N . VAL A 1 98 ? -12.066 5.562 -5.456 1.00 89.56 98 VAL A N 1
ATOM 791 C CA . VAL A 1 98 ? -12.723 5.261 -6.727 1.00 89.56 98 VAL A CA 1
ATOM 792 C C . VAL A 1 98 ? -13.572 6.442 -7.174 1.00 89.56 98 VAL A C 1
ATOM 794 O O . VAL A 1 98 ? -13.501 6.808 -8.342 1.00 89.56 98 VAL A O 1
ATOM 797 N N . GLN A 1 99 ? -14.369 7.018 -6.271 1.00 83.50 99 GLN A N 1
ATOM 798 C CA . GLN A 1 99 ? -15.265 8.135 -6.570 1.00 83.50 99 GLN A CA 1
ATOM 799 C C . GLN A 1 99 ? -15.245 9.154 -5.432 1.00 83.50 99 GLN A C 1
ATOM 801 O O . GLN A 1 99 ? -15.196 8.768 -4.266 1.00 83.50 99 GLN A O 1
ATOM 806 N N . ASP A 1 100 ? -15.316 10.440 -5.779 1.00 82.19 100 ASP A N 1
ATOM 807 C CA . ASP A 1 100 ? -15.325 11.536 -4.803 1.00 82.19 100 ASP A CA 1
ATOM 808 C C . ASP A 1 100 ? -16.657 11.630 -4.039 1.00 82.19 100 ASP A C 1
ATOM 810 O O . ASP A 1 100 ? -16.673 11.967 -2.857 1.00 82.19 100 ASP A O 1
ATOM 814 N N . GLU A 1 101 ? -17.774 11.304 -4.699 1.00 84.12 101 GLU A N 1
ATOM 815 C CA . GLU A 1 101 ? -19.121 11.355 -4.120 1.00 84.12 101 GLU A CA 1
ATOM 816 C C . GLU A 1 101 ? -19.664 9.934 -3.875 1.00 84.12 101 GLU A C 1
ATOM 818 O O . GLU A 1 101 ? -20.143 9.283 -4.809 1.00 84.12 101 GLU A O 1
ATOM 823 N N . PRO A 1 102 ? -19.598 9.418 -2.634 1.00 82.38 102 PRO A N 1
ATOM 824 C CA . PRO A 1 102 ? -20.106 8.091 -2.309 1.00 82.38 102 PRO A CA 1
ATOM 825 C C . PRO A 1 102 ? -21.640 8.068 -2.310 1.00 82.38 102 PRO A C 1
ATOM 827 O O . PRO A 1 102 ? -22.292 8.920 -1.709 1.00 82.38 102 PRO A O 1
ATOM 830 N N . MET A 1 103 ? -22.231 7.053 -2.946 1.00 80.88 103 MET A N 1
ATOM 831 C CA . MET A 1 103 ? -23.691 6.881 -3.019 1.00 80.88 103 MET A CA 1
ATOM 832 C C . MET A 1 103 ? -24.251 5.944 -1.935 1.00 80.88 103 MET A C 1
ATOM 834 O O . MET A 1 103 ? -25.468 5.786 -1.821 1.00 80.88 103 MET A O 1
ATOM 838 N N . GLY A 1 104 ? -23.387 5.311 -1.140 1.00 85.38 104 GLY A N 1
ATOM 839 C CA . GLY A 1 104 ? -23.771 4.329 -0.130 1.00 85.38 104 GLY A CA 1
ATOM 840 C C . GLY A 1 104 ? -22.663 4.040 0.880 1.00 85.38 104 GLY A C 1
ATOM 841 O O . GLY A 1 104 ? -21.684 4.778 0.977 1.00 85.38 104 GLY A O 1
ATOM 842 N N . LEU A 1 105 ? -22.837 2.954 1.638 1.00 86.44 105 LEU A N 1
ATOM 843 C CA . LEU A 1 105 ? -21.835 2.490 2.597 1.00 86.44 105 LEU A CA 1
ATOM 844 C C . LEU A 1 105 ? -20.599 1.964 1.869 1.00 86.44 105 LEU A C 1
ATOM 846 O O . LEU A 1 105 ? -20.702 1.293 0.845 1.00 86.44 105 LEU A O 1
ATOM 850 N N . SER A 1 106 ? -19.435 2.243 2.440 1.00 89.69 106 SER A N 1
ATOM 851 C CA . SER A 1 106 ? -18.149 1.783 1.938 1.00 89.69 106 SER A CA 1
ATOM 852 C C . SER A 1 106 ? -17.633 0.618 2.781 1.00 89.69 106 SER A C 1
ATOM 854 O O . SER A 1 106 ? -17.712 0.635 4.017 1.00 89.69 106 SER A O 1
ATOM 856 N N . HIS A 1 107 ? -17.052 -0.384 2.122 1.00 91.12 107 HIS A N 1
ATOM 857 C CA . HIS A 1 107 ? -16.316 -1.473 2.761 1.00 91.12 107 HIS A CA 1
ATOM 858 C C . HIS A 1 107 ? -14.908 -1.607 2.184 1.00 91.12 107 HIS A C 1
ATOM 860 O O . HIS A 1 107 ? -14.614 -1.239 1.046 1.00 91.12 107 HIS A O 1
ATOM 866 N N . VAL A 1 108 ? -14.013 -2.147 3.009 1.00 93.50 108 VAL A N 1
ATOM 867 C CA . VAL A 1 108 ? -12.604 -2.356 2.672 1.00 93.50 108 VAL A CA 1
ATOM 868 C C . VAL A 1 108 ? -12.270 -3.822 2.901 1.00 93.50 108 VAL A C 1
ATOM 870 O O . VAL A 1 108 ? -12.532 -4.366 3.977 1.00 93.50 108 VAL A O 1
ATOM 873 N N . LYS A 1 109 ? -11.682 -4.463 1.888 1.00 93.94 109 LYS A N 1
ATOM 874 C CA . LYS A 1 109 ? -11.233 -5.856 1.934 1.00 93.94 109 LYS A CA 1
ATOM 875 C C . LYS A 1 109 ? -9.712 -5.928 1.876 1.00 93.94 109 LYS A C 1
ATOM 877 O O . LYS A 1 109 ? -9.062 -5.249 1.082 1.00 93.94 109 LYS A O 1
ATOM 882 N N . VAL A 1 110 ? -9.138 -6.798 2.695 1.00 94.31 110 VAL A N 1
ATOM 883 C CA . VAL A 1 110 ? -7.695 -7.037 2.768 1.00 94.31 110 VAL A CA 1
ATOM 884 C C . VAL A 1 110 ? -7.409 -8.494 2.450 1.00 94.31 110 VAL A C 1
ATOM 886 O O . VAL A 1 110 ? -8.101 -9.393 2.929 1.00 94.31 110 VAL A O 1
ATOM 889 N N . ARG A 1 111 ? -6.379 -8.740 1.636 1.00 92.75 111 ARG A N 1
ATOM 890 C CA . ARG A 1 111 ? -5.940 -10.101 1.323 1.00 92.75 111 ARG A CA 1
ATOM 891 C C . ARG A 1 111 ? -5.068 -10.645 2.443 1.00 92.75 111 ARG A C 1
ATOM 893 O O . ARG A 1 111 ? -4.041 -10.051 2.771 1.00 92.75 111 ARG A O 1
ATOM 900 N N . THR A 1 112 ? -5.436 -11.803 2.963 1.00 91.38 112 THR A N 1
ATOM 901 C CA . THR A 1 112 ? -4.654 -12.599 3.908 1.00 91.38 112 THR A CA 1
ATOM 902 C C . THR A 1 112 ? -4.262 -13.938 3.273 1.00 91.38 112 THR A C 1
ATOM 904 O O . THR A 1 112 ? -4.525 -14.204 2.096 1.00 91.38 112 THR A O 1
ATOM 907 N N . ASP A 1 113 ? -3.595 -14.787 4.045 1.00 89.06 113 ASP A N 1
ATOM 908 C CA . ASP A 1 113 ? -3.330 -16.192 3.730 1.00 89.06 113 ASP A CA 1
ATOM 909 C C . ASP A 1 113 ? -4.606 -17.022 3.526 1.00 89.06 113 ASP A C 1
ATOM 911 O O . ASP A 1 113 ? -4.597 -17.964 2.735 1.00 89.06 113 ASP A O 1
ATOM 915 N N . GLN A 1 114 ? -5.693 -16.647 4.202 1.00 86.12 114 GLN A N 1
ATOM 916 C CA . GLN A 1 114 ? -6.986 -17.332 4.155 1.00 86.12 114 GLN A CA 1
ATOM 917 C C . GLN A 1 114 ? -7.930 -16.798 3.065 1.00 86.12 114 GLN A C 1
ATOM 919 O O . GLN A 1 114 ? -9.039 -17.302 2.955 1.00 86.12 114 GLN A O 1
ATOM 924 N N . GLY A 1 115 ? -7.517 -15.804 2.272 1.00 88.31 115 GLY A N 1
ATOM 925 C CA . GLY A 1 115 ? -8.339 -15.215 1.209 1.00 88.31 115 GLY A CA 1
ATOM 926 C C . GLY A 1 115 ? -8.564 -13.715 1.386 1.00 88.31 115 GLY A C 1
ATOM 927 O O . GLY A 1 115 ? -7.793 -13.031 2.058 1.00 88.31 115 GLY A O 1
ATOM 928 N N . TRP A 1 116 ? -9.592 -13.174 0.737 1.00 90.75 116 TRP A N 1
ATOM 929 C CA . TRP A 1 116 ? -9.985 -11.773 0.902 1.00 90.75 116 TRP A CA 1
ATOM 930 C C . TRP A 1 116 ? -10.967 -11.643 2.060 1.00 90.75 116 TRP A C 1
ATOM 932 O O . TRP A 1 116 ? -11.958 -12.361 2.117 1.00 90.75 116 TRP A O 1
ATOM 942 N N . ARG A 1 117 ? -10.706 -10.715 2.981 1.00 90.62 117 ARG A N 1
ATOM 943 C CA . ARG A 1 117 ? -11.535 -10.512 4.173 1.00 90.62 117 ARG A CA 1
ATOM 944 C C . ARG A 1 117 ? -11.953 -9.069 4.317 1.00 90.62 117 ARG A C 1
ATOM 946 O O . ARG A 1 117 ? -11.114 -8.178 4.196 1.00 90.62 117 ARG A O 1
ATOM 953 N N . VAL A 1 118 ? -13.230 -8.849 4.614 1.00 91.31 118 VAL A N 1
ATOM 954 C CA . VAL A 1 118 ? -13.736 -7.526 4.991 1.00 91.31 118 VAL A CA 1
ATOM 955 C C . VAL A 1 118 ? -13.146 -7.156 6.344 1.00 91.31 118 VAL A C 1
ATOM 957 O O . VAL A 1 118 ? -13.194 -7.944 7.288 1.00 91.31 118 VAL A O 1
ATOM 960 N N . VAL A 1 119 ? -12.572 -5.964 6.429 1.00 90.69 119 VAL A N 1
ATOM 961 C CA . VAL A 1 119 ? -12.109 -5.416 7.699 1.00 90.69 119 VAL A CA 1
ATOM 962 C C . VAL A 1 119 ? -13.287 -4.734 8.378 1.00 90.69 119 VAL A C 1
ATOM 964 O O . VAL A 1 119 ? -13.991 -3.940 7.754 1.00 90.69 119 VAL A O 1
ATOM 967 N N . GLY A 1 120 ? -13.498 -5.047 9.654 1.00 88.25 120 GLY A N 1
ATOM 968 C CA . GLY A 1 120 ? -14.531 -4.416 10.467 1.00 88.25 120 GLY A CA 1
ATOM 969 C C . GLY A 1 120 ? -14.171 -2.988 10.879 1.00 88.25 120 GLY A C 1
ATOM 970 O O . GLY A 1 120 ? -13.499 -2.243 10.165 1.00 88.25 120 GLY A O 1
ATOM 971 N N . ASP A 1 121 ? -14.626 -2.613 12.063 1.00 86.25 121 ASP A N 1
ATOM 972 C CA . ASP A 1 121 ? -14.570 -1.248 12.582 1.00 86.25 121 ASP A CA 1
ATOM 973 C C . ASP A 1 121 ? -13.211 -0.792 13.115 1.00 86.25 121 ASP A C 1
ATOM 975 O O . ASP A 1 121 ? -12.974 0.407 13.273 1.00 86.25 121 ASP A O 1
ATOM 979 N N . TYR A 1 122 ? -12.334 -1.743 13.393 1.00 89.12 122 TYR A N 1
ATOM 980 C CA . TYR A 1 122 ? -11.049 -1.514 14.029 1.00 89.12 122 TYR A CA 1
ATOM 981 C C . TYR A 1 122 ? -9.929 -1.363 12.999 1.00 89.12 122 TYR A C 1
ATOM 983 O O . TYR A 1 122 ? -10.029 -1.805 11.850 1.00 89.12 122 TYR A O 1
ATOM 991 N N . ARG A 1 123 ? -8.828 -0.743 13.428 1.00 91.81 123 ARG A N 1
ATOM 992 C CA . ARG A 1 123 ? -7.608 -0.639 12.621 1.00 91.81 123 ARG A CA 1
ATOM 993 C C . ARG A 1 123 ? -6.818 -1.929 12.670 1.00 91.81 123 ARG A C 1
ATOM 995 O O . ARG A 1 123 ? -7.028 -2.766 13.541 1.00 91.81 123 ARG A O 1
ATOM 1002 N N . LEU A 1 124 ? -5.911 -2.090 11.713 1.00 94.38 124 LEU A N 1
ATOM 1003 C CA . LEU A 1 124 ? -5.010 -3.230 11.693 1.00 94.38 124 LEU A CA 1
ATOM 1004 C C . LEU A 1 124 ? -3.632 -2.821 12.210 1.00 94.38 124 LEU A C 1
ATOM 1006 O O . LEU A 1 124 ? -3.115 -1.745 11.889 1.00 94.38 124 LEU A O 1
ATOM 1010 N N . LYS A 1 125 ? -3.013 -3.727 12.960 1.00 94.44 125 LYS A N 1
ATOM 1011 C CA . LYS A 1 125 ? -1.622 -3.659 13.402 1.00 94.44 125 LYS A CA 1
ATOM 1012 C C . LYS A 1 125 ? -0.841 -4.826 12.823 1.00 94.44 125 LYS A C 1
ATOM 1014 O O . LYS A 1 125 ? -1.336 -5.943 12.712 1.00 94.44 125 LYS A O 1
ATOM 1019 N N . LEU A 1 126 ? 0.400 -4.553 12.449 1.00 94.50 126 LEU A N 1
ATOM 1020 C CA . LEU A 1 126 ? 1.325 -5.557 11.948 1.00 94.50 126 LEU A CA 1
ATOM 1021 C C . LEU A 1 126 ? 2.321 -5.893 13.056 1.00 94.50 126 LEU A C 1
ATOM 1023 O O . LEU A 1 126 ? 2.982 -4.999 13.581 1.00 94.50 126 LEU A O 1
ATOM 1027 N N . SER A 1 127 ? 2.441 -7.173 13.383 1.00 92.50 127 SER A N 1
ATOM 1028 C CA . SER A 1 127 ? 3.430 -7.682 14.329 1.00 92.50 127 SER A CA 1
ATOM 1029 C C . SER A 1 127 ? 4.231 -8.811 13.679 1.00 92.50 127 SER A C 1
ATOM 1031 O O . SER A 1 127 ? 3.774 -9.456 12.730 1.00 92.50 127 SER A O 1
ATOM 1033 N N . GLN A 1 128 ? 5.450 -9.036 14.163 1.00 93.25 128 GLN A N 1
ATOM 1034 C CA . GLN A 1 128 ? 6.219 -10.222 13.811 1.00 93.25 128 GLN A CA 1
ATOM 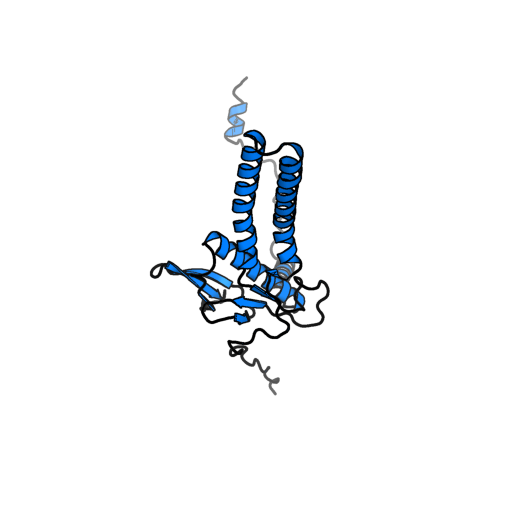1035 C C . GLN A 1 128 ? 6.220 -11.168 15.007 1.00 93.25 128 GLN A C 1
ATOM 1037 O O . GLN A 1 128 ? 6.585 -10.764 16.112 1.00 93.25 128 GLN A O 1
ATOM 1042 N N . ASP A 1 129 ? 5.852 -12.427 14.783 1.00 90.00 129 ASP A N 1
ATOM 1043 C CA . ASP A 1 129 ? 5.955 -13.460 15.808 1.00 90.00 129 ASP A CA 1
ATOM 1044 C C . ASP A 1 129 ? 7.442 -13.680 16.160 1.00 90.00 129 ASP A C 1
ATOM 1046 O O . ASP A 1 129 ? 8.247 -14.003 15.276 1.00 90.00 129 ASP A O 1
ATOM 1050 N N . PRO A 1 130 ? 7.845 -13.519 17.434 1.00 89.12 130 PRO A N 1
ATOM 1051 C CA . PRO A 1 130 ? 9.230 -13.702 17.849 1.00 89.12 130 PRO A CA 1
ATOM 1052 C C . PRO A 1 130 ? 9.793 -15.092 17.533 1.00 89.12 130 PRO A C 1
ATOM 1054 O O . PRO A 1 130 ? 10.993 -15.190 17.253 1.00 89.12 130 PRO A O 1
ATOM 1057 N N . LEU A 1 131 ? 8.945 -16.129 17.574 1.00 90.62 131 LEU A N 1
ATOM 1058 C CA . LEU A 1 131 ? 9.336 -17.532 17.452 1.00 90.62 131 LEU A CA 1
ATOM 1059 C C . LEU A 1 131 ? 9.351 -17.992 15.993 1.00 90.62 131 LEU A C 1
ATOM 1061 O O . LEU A 1 131 ? 10.377 -18.464 15.508 1.00 90.62 131 LEU A O 1
ATOM 1065 N N . SER A 1 132 ? 8.231 -17.829 15.285 1.00 87.56 132 SER A N 1
ATOM 1066 C CA . SER A 1 132 ? 8.097 -18.273 13.889 1.00 87.56 132 SER A CA 1
ATOM 1067 C C . SER A 1 132 ? 8.684 -17.285 12.874 1.00 87.56 132 SER A C 1
ATOM 1069 O O . SER A 1 132 ? 8.900 -17.652 11.723 1.00 87.56 132 SER A O 1
ATOM 1071 N N . LYS A 1 133 ? 8.967 -16.037 13.287 1.00 88.31 133 LYS A N 1
ATOM 1072 C CA . LYS A 1 133 ? 9.365 -14.910 12.418 1.00 88.31 133 LYS A CA 1
ATOM 1073 C C . LYS A 1 133 ? 8.339 -14.546 11.344 1.00 88.31 133 LYS A C 1
ATO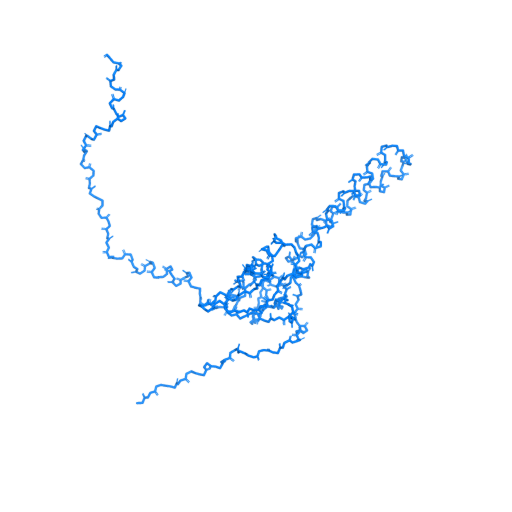M 1075 O O . LYS A 1 133 ? 8.626 -13.688 10.505 1.00 88.31 133 LYS A O 1
ATOM 1080 N N . GLU A 1 134 ? 7.145 -15.122 11.416 1.00 91.75 134 GLU A N 1
ATOM 1081 C CA . GLU A 1 134 ? 6.034 -14.826 10.526 1.00 91.75 134 GLU A CA 1
ATOM 1082 C C . GLU A 1 134 ? 5.441 -13.455 10.836 1.00 91.75 134 GLU A C 1
ATOM 1084 O O . GLU A 1 134 ? 5.335 -13.030 11.989 1.00 91.75 134 GLU A O 1
ATOM 1089 N N . TRP A 1 135 ? 5.014 -12.771 9.782 1.00 93.81 135 TRP A N 1
ATOM 1090 C CA . TRP A 1 135 ? 4.333 -11.488 9.889 1.00 93.81 135 TRP A CA 1
ATOM 1091 C C . TRP A 1 135 ? 2.828 -11.692 10.009 1.00 93.81 135 TRP A C 1
ATOM 1093 O O . TRP A 1 135 ? 2.207 -12.244 9.099 1.00 93.81 135 TRP A O 1
ATOM 1103 N N . ARG A 1 136 ? 2.239 -11.217 11.107 1.00 93.62 136 ARG A N 1
ATOM 1104 C CA . ARG A 1 136 ? 0.815 -11.364 11.419 1.00 93.62 136 ARG A CA 1
ATOM 1105 C C . ARG A 1 136 ? 0.117 -10.016 11.495 1.00 93.62 136 ARG A C 1
ATOM 1107 O O . ARG A 1 136 ? 0.669 -9.026 11.974 1.00 93.62 136 ARG A O 1
ATOM 1114 N N . LEU A 1 137 ? -1.112 -10.004 11.000 1.00 94.38 137 LEU A N 1
ATOM 1115 C CA . LEU A 1 137 ? -2.048 -8.908 11.145 1.00 94.38 137 LEU A CA 1
ATOM 1116 C C . LEU A 1 137 ? -2.939 -9.161 12.352 1.00 94.38 137 LEU A C 1
ATOM 1118 O O . LEU A 1 137 ? -3.559 -10.220 12.468 1.00 94.38 137 LEU A O 1
ATOM 1122 N N . HIS A 1 138 ? -3.026 -8.148 13.196 1.00 94.31 138 HIS A N 1
ATOM 1123 C CA . HIS A 1 138 ? -3.897 -8.093 14.354 1.00 94.31 138 HIS A CA 1
ATOM 1124 C C . HIS A 1 138 ? -4.914 -6.984 14.167 1.00 94.31 138 HIS A C 1
ATOM 1126 O O . HIS A 1 138 ? -4.624 -5.963 13.537 1.00 94.31 138 HIS A O 1
ATOM 1132 N N . ILE A 1 139 ? -6.094 -7.192 14.723 1.00 93.56 139 ILE A N 1
ATOM 1133 C CA . ILE A 1 139 ? -7.063 -6.133 14.931 1.00 93.56 139 ILE A CA 1
ATOM 1134 C C . ILE A 1 139 ? -6.586 -5.311 16.130 1.00 93.56 139 ILE A C 1
ATOM 1136 O O . ILE A 1 139 ? -6.119 -5.865 17.120 1.00 93.56 139 ILE A O 1
ATOM 1140 N N . ASP A 1 140 ? -6.650 -3.988 16.021 1.00 90.50 140 ASP A N 1
ATOM 1141 C CA . ASP A 1 140 ? -6.347 -3.069 17.117 1.00 90.50 140 ASP A CA 1
ATOM 1142 C C . ASP A 1 140 ? -7.548 -2.950 18.067 1.00 90.50 140 ASP A C 1
ATOM 1144 O O . ASP A 1 140 ? -8.172 -1.895 18.186 1.00 90.50 140 ASP A O 1
ATOM 1148 N N . ASP A 1 141 ? -7.917 -4.082 18.657 1.00 88.81 141 ASP A N 1
ATOM 1149 C CA . ASP A 1 141 ? -8.880 -4.207 19.745 1.00 88.81 141 ASP A CA 1
ATOM 1150 C C . ASP A 1 141 ? -8.147 -4.497 21.070 1.00 88.81 141 ASP A C 1
ATOM 1152 O O . ASP A 1 141 ? -6.921 -4.628 21.119 1.00 88.81 141 ASP A O 1
ATOM 1156 N N . GLU A 1 142 ? -8.891 -4.571 22.174 1.00 87.44 142 GLU A N 1
ATOM 1157 C CA . GLU A 1 142 ? -8.320 -4.830 23.504 1.00 87.44 142 GLU A CA 1
ATOM 1158 C C . GLU A 1 142 ? -7.649 -6.215 23.596 1.00 87.44 142 GLU A C 1
ATOM 1160 O O . GLU A 1 142 ? -6.685 -6.401 24.338 1.00 87.44 142 GLU A O 1
ATOM 1165 N N . GLU A 1 143 ? -8.116 -7.176 22.794 1.00 86.88 143 GLU A N 1
ATOM 1166 C CA . GLU A 1 143 ? -7.635 -8.561 22.780 1.00 86.88 143 GLU A CA 1
ATOM 1167 C C . GLU A 1 143 ? -6.495 -8.807 21.771 1.00 86.88 143 GLU A C 1
ATOM 1169 O O . GLU A 1 143 ? -5.903 -9.890 21.764 1.00 86.88 143 GLU A O 1
ATOM 1174 N N . MET A 1 144 ? -6.159 -7.820 20.930 1.00 87.06 144 MET A N 1
ATOM 1175 C CA . MET A 1 144 ? -5.241 -7.945 19.790 1.00 87.06 144 MET A CA 1
ATOM 1176 C C . MET A 1 144 ? -5.548 -9.168 18.913 1.00 87.06 144 MET A C 1
ATOM 1178 O O . MET A 1 144 ? -4.660 -9.961 18.554 1.00 87.06 144 MET A O 1
ATOM 1182 N N . SER A 1 145 ? -6.828 -9.334 18.578 1.00 90.00 145 SER A N 1
ATOM 1183 C CA . SER A 1 145 ? -7.330 -10.525 17.899 1.00 90.00 145 SER A CA 1
ATOM 1184 C C . SER A 1 145 ? -6.657 -10.742 16.535 1.00 90.00 145 SER A C 1
ATOM 1186 O O . SER A 1 145 ? -6.308 -9.810 15.804 1.00 90.00 145 SER A O 1
ATOM 1188 N N . MET A 1 146 ? -6.393 -12.004 16.185 1.00 91.12 146 MET A N 1
ATOM 1189 C CA . MET A 1 146 ? -5.681 -12.348 14.949 1.00 91.12 146 MET A CA 1
ATOM 1190 C C . MET A 1 146 ? -6.590 -12.151 13.726 1.00 91.12 146 MET A C 1
ATOM 1192 O O . MET A 1 146 ? -7.610 -12.822 13.594 1.00 91.12 146 MET A O 1
ATOM 1196 N N . PHE A 1 147 ? -6.174 -11.303 12.781 1.00 92.44 147 PHE A N 1
ATOM 1197 C CA . PHE A 1 147 ? -6.889 -11.081 11.518 1.00 92.44 147 PHE A CA 1
ATOM 1198 C C . PHE A 1 147 ? -6.419 -12.026 10.395 1.00 92.44 147 PHE A C 1
ATOM 1200 O O . PHE A 1 147 ? -7.229 -12.546 9.619 1.00 92.44 147 PHE A O 1
ATOM 1207 N N . GLY A 1 148 ? -5.105 -12.260 10.299 1.00 92.12 148 GLY A N 1
ATOM 1208 C CA . GLY A 1 148 ? -4.498 -13.147 9.300 1.00 92.12 148 GLY A CA 1
ATOM 1209 C C . GLY A 1 148 ? -2.983 -12.974 9.169 1.00 92.12 148 GLY A C 1
ATOM 1210 O O . GLY A 1 148 ? -2.359 -12.286 9.975 1.00 92.12 148 GLY A O 1
ATOM 1211 N N . THR A 1 149 ? -2.384 -13.578 8.140 1.00 92.88 149 THR A N 1
ATOM 1212 C CA . THR A 1 149 ? -0.916 -13.614 7.969 1.00 92.88 149 THR A CA 1
ATOM 1213 C C . THR A 1 149 ? -0.456 -12.911 6.684 1.00 92.88 149 THR A C 1
ATOM 1215 O O . THR A 1 149 ? -1.057 -13.072 5.622 1.00 92.88 149 THR A O 1
ATOM 1218 N N . TRP A 1 150 ? 0.649 -12.157 6.760 1.00 92.81 150 TRP A N 1
ATOM 1219 C CA . TRP A 1 150 ? 1.275 -11.385 5.667 1.00 92.81 150 TRP A CA 1
ATOM 1220 C C . TRP A 1 150 ? 2.725 -11.798 5.376 1.00 92.81 150 TRP A C 1
ATOM 1222 O O . TRP A 1 150 ? 3.533 -11.022 4.864 1.00 92.81 150 TRP A O 1
ATOM 1232 N N . ASP A 1 151 ? 3.073 -13.048 5.659 1.00 87.50 151 ASP A N 1
ATOM 1233 C CA . ASP A 1 151 ? 4.445 -13.525 5.496 1.00 87.50 151 ASP A CA 1
ATOM 1234 C C . ASP A 1 151 ? 4.901 -13.54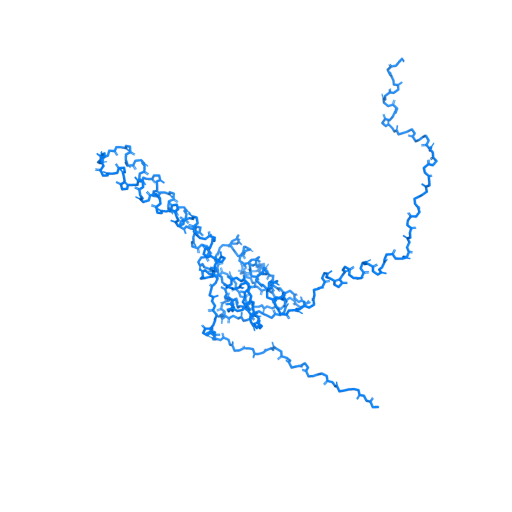5 4.022 1.00 87.50 151 ASP A C 1
ATOM 1236 O O . ASP A 1 151 ? 5.970 -13.042 3.670 1.00 87.50 151 ASP A O 1
ATOM 1240 N N . LYS A 1 152 ? 4.027 -13.996 3.114 1.00 86.69 152 LYS A N 1
ATOM 1241 C CA . LYS A 1 152 ? 4.328 -14.149 1.677 1.00 86.69 152 LYS A CA 1
ATOM 1242 C C . LYS A 1 152 ? 4.190 -12.859 0.854 1.00 86.69 152 LYS A C 1
ATOM 1244 O O . LYS A 1 152 ? 4.403 -12.887 -0.358 1.00 86.69 152 LYS A O 1
ATOM 1249 N N . ILE A 1 153 ? 3.800 -11.742 1.472 1.00 86.25 153 ILE A N 1
ATOM 1250 C CA . ILE A 1 153 ? 3.478 -10.492 0.770 1.00 86.25 153 ILE A CA 1
ATOM 1251 C C . ILE A 1 153 ? 4.572 -9.459 1.027 1.00 86.25 153 ILE A C 1
ATOM 1253 O O . ILE A 1 153 ? 4.734 -8.980 2.146 1.00 86.25 153 ILE A O 1
ATOM 1257 N N . GLY A 1 154 ? 5.286 -9.076 -0.034 1.00 84.88 154 GLY A N 1
ATOM 1258 C CA . GLY A 1 154 ? 6.290 -8.012 0.004 1.00 84.88 154 GLY A CA 1
ATOM 1259 C C . GLY A 1 154 ? 7.456 -8.269 0.969 1.00 84.88 154 GLY A C 1
ATOM 1260 O O . GLY A 1 154 ? 7.601 -9.336 1.557 1.00 84.88 154 GLY A O 1
ATOM 1261 N N . ASN A 1 155 ? 8.321 -7.267 1.116 1.00 90.00 155 ASN A N 1
ATOM 1262 C CA . ASN A 1 155 ? 9.327 -7.228 2.182 1.00 90.00 155 ASN A CA 1
ATOM 1263 C C . ASN A 1 155 ? 8.806 -6.416 3.379 1.00 90.00 155 ASN A C 1
ATOM 1265 O O . ASN A 1 155 ? 7.783 -5.748 3.267 1.00 90.00 155 ASN A O 1
ATOM 1269 N N . GLU A 1 156 ? 9.528 -6.415 4.500 1.00 89.06 156 GLU A N 1
ATOM 1270 C CA . GLU A 1 156 ? 9.150 -5.694 5.728 1.00 89.06 156 GLU A CA 1
ATOM 1271 C C . GLU A 1 156 ? 8.734 -4.234 5.484 1.00 89.06 156 GLU A C 1
ATOM 1273 O O . GLU A 1 156 ? 7.648 -3.817 5.886 1.00 89.06 156 GLU A O 1
ATOM 1278 N N . LYS A 1 157 ? 9.548 -3.474 4.738 1.00 90.31 157 LYS A N 1
ATOM 1279 C CA . LYS A 1 157 ? 9.229 -2.080 4.388 1.00 90.31 157 LYS A CA 1
ATOM 1280 C C . LYS A 1 157 ? 7.922 -1.979 3.602 1.00 90.31 157 LYS A C 1
ATOM 1282 O O . LYS A 1 157 ? 7.097 -1.125 3.901 1.00 90.31 157 LYS A O 1
ATOM 1287 N N . SER A 1 158 ? 7.722 -2.866 2.627 1.00 91.50 158 SER A N 1
ATOM 1288 C CA . SER A 1 158 ? 6.501 -2.886 1.815 1.00 91.50 158 SER A CA 1
ATOM 1289 C C . SER A 1 158 ? 5.282 -3.249 2.659 1.00 91.50 158 SER A C 1
ATOM 1291 O O . SER A 1 158 ? 4.260 -2.598 2.514 1.00 91.50 158 SER A O 1
ATOM 1293 N N . ARG A 1 159 ? 5.389 -4.210 3.589 1.00 92.44 159 ARG A N 1
ATOM 1294 C CA . ARG A 1 159 ? 4.294 -4.583 4.505 1.00 92.44 159 ARG A CA 1
ATOM 1295 C C . ARG A 1 159 ? 3.874 -3.419 5.398 1.00 92.44 159 ARG A C 1
ATOM 1297 O O . ARG A 1 159 ? 2.683 -3.184 5.554 1.00 92.44 159 ARG A O 1
ATOM 1304 N N . SER A 1 160 ? 4.835 -2.662 5.928 1.00 93.12 160 SER A N 1
ATOM 1305 C CA . SER A 1 160 ? 4.555 -1.438 6.690 1.00 93.12 160 SER A CA 1
ATOM 1306 C C . SER A 1 160 ? 3.834 -0.387 5.832 1.00 93.12 160 SER A C 1
ATOM 1308 O O . SER A 1 160 ? 2.823 0.175 6.252 1.00 93.12 160 SER A O 1
ATOM 1310 N N . THR A 1 161 ? 4.279 -0.178 4.585 1.00 92.88 161 THR A N 1
ATOM 1311 C CA . THR A 1 161 ? 3.586 0.708 3.633 1.00 92.88 161 THR A CA 1
ATOM 1312 C C . THR A 1 161 ? 2.172 0.219 3.315 1.00 92.88 161 THR A C 1
ATOM 1314 O O . THR A 1 161 ? 1.240 1.019 3.315 1.00 92.88 161 THR A O 1
ATOM 1317 N N . TYR A 1 162 ? 1.990 -1.082 3.085 1.00 94.75 162 TYR A N 1
ATOM 1318 C CA . TYR A 1 162 ? 0.681 -1.679 2.822 1.00 94.75 162 TYR A CA 1
ATOM 1319 C C . TYR A 1 162 ? -0.254 -1.520 4.018 1.00 94.75 162 TYR A C 1
ATOM 1321 O O . TYR A 1 162 ? -1.401 -1.138 3.825 1.00 94.75 162 TYR A O 1
ATOM 1329 N N . LEU A 1 163 ? 0.236 -1.728 5.244 1.00 95.62 163 LEU A N 1
ATOM 1330 C CA . LEU A 1 163 ? -0.543 -1.503 6.462 1.00 95.62 163 LEU A CA 1
ATOM 1331 C C . LEU A 1 163 ? -1.008 -0.049 6.572 1.00 95.62 163 LEU A C 1
ATOM 1333 O O . LEU A 1 163 ? -2.181 0.204 6.833 1.00 95.62 163 LEU A O 1
ATOM 1337 N N . SER A 1 164 ? -0.096 0.903 6.358 1.00 95.12 164 SER A N 1
ATOM 1338 C CA . SER A 1 164 ? -0.426 2.330 6.401 1.00 95.12 164 SER A CA 1
ATOM 1339 C C . SER A 1 164 ? -1.507 2.677 5.378 1.00 95.12 164 SER A C 1
ATOM 1341 O O . SER A 1 164 ? -2.486 3.334 5.718 1.00 95.12 164 SER A O 1
ATOM 1343 N N . LEU A 1 165 ? -1.387 2.163 4.152 1.00 95.19 165 LEU A N 1
ATOM 1344 C CA . LEU A 1 165 ? -2.375 2.375 3.097 1.00 95.19 165 LEU A CA 1
ATOM 1345 C C . LEU A 1 165 ? -3.738 1.749 3.430 1.00 95.19 165 LEU A C 1
ATOM 1347 O O . LEU A 1 165 ? -4.768 2.380 3.211 1.00 95.19 165 LEU A O 1
ATOM 1351 N N . VAL A 1 166 ? -3.754 0.536 3.987 1.00 95.38 166 VAL A N 1
ATOM 1352 C CA . VAL A 1 166 ? -4.985 -0.113 4.464 1.00 95.38 166 VAL A CA 1
ATOM 1353 C C . VAL A 1 166 ? -5.642 0.736 5.551 1.00 95.38 166 VAL A C 1
ATOM 1355 O O . VAL A 1 166 ? -6.830 1.022 5.465 1.00 95.38 166 VAL A O 1
ATOM 1358 N N . ASN A 1 167 ? -4.880 1.202 6.540 1.00 95.62 167 ASN A N 1
ATOM 1359 C CA . ASN A 1 167 ? -5.421 2.039 7.608 1.00 95.62 167 ASN A CA 1
ATOM 1360 C C . ASN A 1 167 ? -5.907 3.403 7.090 1.00 95.62 167 ASN A C 1
ATOM 1362 O O . ASN A 1 167 ? -6.901 3.913 7.598 1.00 95.62 167 ASN A O 1
ATOM 1366 N N . GLN A 1 168 ? -5.277 3.978 6.064 1.00 94.31 168 GLN A N 1
ATOM 1367 C CA . GLN A 1 168 ? -5.792 5.178 5.394 1.00 94.31 168 GLN A CA 1
ATOM 1368 C C . GLN A 1 168 ? -7.120 4.903 4.679 1.00 94.31 168 GLN A C 1
ATOM 1370 O O . GLN A 1 168 ? -8.051 5.692 4.812 1.00 94.31 168 GLN A O 1
ATOM 1375 N N . ALA A 1 169 ? -7.243 3.764 3.990 1.00 94.19 169 ALA A N 1
ATOM 1376 C CA . ALA A 1 169 ? -8.504 3.346 3.380 1.00 94.19 169 ALA A CA 1
ATOM 1377 C C . ALA A 1 169 ? -9.612 3.196 4.437 1.00 94.19 169 ALA A C 1
ATOM 1379 O O . ALA A 1 169 ? -10.702 3.734 4.282 1.00 94.19 169 ALA A O 1
ATOM 1380 N N . LEU A 1 170 ? -9.313 2.555 5.572 1.00 94.00 170 LEU A N 1
ATOM 1381 C CA . LEU A 1 170 ? -10.267 2.427 6.678 1.00 94.00 170 LEU A CA 1
ATOM 1382 C C . LEU A 1 170 ? -10.698 3.787 7.240 1.00 94.00 170 LEU A C 1
ATOM 1384 O O . LEU A 1 170 ? -11.877 3.964 7.509 1.00 94.00 170 LEU A O 1
ATOM 1388 N N . ALA A 1 171 ? -9.788 4.763 7.358 1.00 91.56 171 ALA A N 1
ATOM 1389 C CA . ALA A 1 171 ? -10.163 6.120 7.774 1.00 91.56 171 ALA A CA 1
ATOM 1390 C C . ALA A 1 171 ? -11.148 6.771 6.811 1.00 91.56 171 ALA A C 1
ATOM 1392 O O . ALA A 1 171 ? -12.168 7.291 7.245 1.00 91.56 171 ALA A O 1
ATOM 1393 N N . LEU A 1 172 ? -10.861 6.705 5.514 1.00 91.94 172 LEU A N 1
ATOM 1394 C CA . LEU A 1 172 ? -11.727 7.292 4.497 1.00 91.94 172 LEU A CA 1
ATOM 1395 C C . LEU A 1 172 ? -13.095 6.609 4.466 1.00 91.94 172 LEU A C 1
ATOM 1397 O O . LEU A 1 172 ? -14.118 7.282 4.376 1.00 91.94 172 LEU A O 1
ATOM 1401 N N . ARG A 1 173 ? -13.121 5.282 4.610 1.00 91.81 173 ARG A N 1
ATOM 1402 C CA . ARG A 1 173 ? -14.350 4.504 4.773 1.00 91.81 173 ARG A CA 1
ATOM 1403 C C . ARG A 1 173 ? -15.156 4.966 5.988 1.00 91.81 173 ARG A C 1
ATOM 1405 O O . ARG A 1 173 ? -16.361 5.153 5.868 1.00 91.81 173 ARG A O 1
ATOM 1412 N N . ASP A 1 174 ? -14.510 5.133 7.141 1.00 90.62 174 ASP A N 1
ATOM 1413 C CA . ASP A 1 174 ? -15.173 5.567 8.376 1.00 90.62 174 ASP A CA 1
ATOM 1414 C C . ASP A 1 174 ? -15.815 6.956 8.197 1.00 90.62 174 ASP A C 1
ATOM 1416 O O . ASP A 1 174 ? -16.956 7.158 8.612 1.00 90.62 174 ASP A O 1
ATOM 1420 N N . THR A 1 175 ? -15.136 7.874 7.493 1.00 88.38 175 THR A N 1
ATOM 1421 C CA . THR A 1 175 ? -15.686 9.189 7.122 1.00 88.38 175 THR A CA 1
ATOM 1422 C C . THR A 1 175 ? -16.922 9.067 6.226 1.00 88.38 175 THR A C 1
ATOM 1424 O O . THR A 1 175 ? -17.928 9.723 6.487 1.00 88.38 175 THR A O 1
ATOM 1427 N N . VAL A 1 176 ? -16.885 8.210 5.197 1.00 89.19 176 VAL A N 1
ATOM 1428 C CA . VAL A 1 176 ? -18.044 7.963 4.312 1.00 89.19 176 VAL A CA 1
ATOM 1429 C C . VAL A 1 176 ? -19.221 7.369 5.078 1.00 89.19 176 VAL A C 1
ATOM 1431 O O . VAL A 1 176 ? -20.363 7.784 4.893 1.00 89.19 176 VAL A O 1
ATOM 1434 N N . ASN A 1 177 ? -18.943 6.428 5.978 1.00 89.56 177 ASN A N 1
ATOM 1435 C CA . ASN A 1 177 ? -19.960 5.751 6.775 1.00 89.56 177 ASN A CA 1
ATOM 1436 C C . ASN A 1 177 ? -20.472 6.604 7.949 1.00 89.56 177 ASN A C 1
ATOM 1438 O O . ASN A 1 177 ? -21.252 6.097 8.752 1.00 89.56 177 ASN A O 1
ATOM 1442 N N . GLN A 1 178 ? -20.050 7.873 8.051 1.00 82.44 178 GLN A N 1
ATOM 1443 C CA . GLN A 1 178 ? -20.431 8.809 9.116 1.00 82.44 178 GLN A CA 1
ATOM 1444 C C . GLN A 1 178 ? -20.203 8.233 10.517 1.00 82.44 178 GLN A C 1
ATOM 1446 O O . GLN A 1 178 ? -20.995 8.440 11.437 1.00 82.44 178 GLN A O 1
ATOM 1451 N N . LYS A 1 179 ? -19.123 7.467 10.673 1.00 78.12 179 LYS A N 1
ATOM 1452 C CA . LYS A 1 179 ? -18.746 6.931 11.972 1.00 78.12 179 LYS A CA 1
ATOM 1453 C C . LYS A 1 179 ? -18.303 8.079 12.876 1.00 78.12 179 LYS A C 1
ATOM 1455 O O . LYS A 1 179 ? -17.582 8.969 12.432 1.00 78.12 179 LYS A O 1
ATOM 1460 N N . GLU A 1 180 ? -18.742 8.036 14.129 1.00 67.69 180 GLU A N 1
ATOM 1461 C CA . GLU A 1 180 ? -18.403 9.033 15.144 1.00 67.69 180 GLU A CA 1
ATOM 1462 C C . GLU A 1 180 ? -16.878 9.115 15.308 1.00 67.69 180 GLU A C 1
ATOM 1464 O O . GLU A 1 180 ? -16.207 8.105 15.558 1.00 67.69 180 GLU A O 1
ATOM 1469 N N . ASP A 1 181 ? -16.321 10.306 15.078 1.00 67.69 181 ASP A N 1
ATOM 1470 C CA . ASP A 1 181 ? -14.884 10.538 15.165 1.00 67.69 181 ASP A CA 1
ATOM 1471 C C . ASP A 1 181 ? -14.483 10.673 16.637 1.00 67.69 181 ASP A C 1
ATOM 1473 O O . ASP A 1 181 ? -14.805 11.654 17.308 1.00 67.69 181 ASP A O 1
ATOM 1477 N N . ALA A 1 182 ? -13.725 9.693 17.132 1.00 68.19 182 ALA A N 1
ATOM 1478 C CA . ALA A 1 182 ? -13.183 9.706 18.485 1.00 68.19 182 ALA A CA 1
ATOM 1479 C C . ALA A 1 182 ? -12.352 10.971 18.782 1.00 68.19 182 ALA A C 1
ATOM 1481 O O . ALA A 1 182 ? -12.252 11.372 19.942 1.00 68.19 182 ALA A O 1
ATOM 1482 N N . PHE A 1 183 ? -11.761 11.609 17.763 1.00 67.50 183 PHE A N 1
ATOM 1483 C CA . PHE A 1 183 ? -11.039 12.869 17.923 1.00 67.50 183 PHE A CA 1
ATOM 1484 C C . PHE A 1 183 ? -11.964 14.078 18.032 1.00 67.50 183 PHE A C 1
ATOM 1486 O O . PHE A 1 183 ? -11.650 14.985 18.800 1.00 67.50 183 PHE A O 1
ATOM 1493 N N . ASP A 1 184 ? -13.086 14.112 17.313 1.00 67.50 184 ASP A N 1
ATOM 1494 C CA . ASP A 1 184 ? -14.085 15.169 17.498 1.00 67.50 184 ASP A CA 1
ATOM 1495 C C . ASP A 1 184 ? -14.728 15.056 18.882 1.00 67.50 184 ASP A C 1
ATOM 1497 O O . ASP A 1 184 ? -14.869 16.061 19.577 1.00 67.50 184 ASP A O 1
ATOM 1501 N N . ASP A 1 185 ? -14.990 13.837 19.348 1.00 73.44 185 ASP A N 1
ATOM 1502 C CA . ASP A 1 185 ? -15.403 13.573 20.725 1.00 73.44 185 ASP A CA 1
ATOM 1503 C C . ASP A 1 185 ? -14.358 14.029 21.746 1.00 73.44 185 ASP A C 1
ATOM 1505 O O . ASP A 1 185 ? -14.693 14.703 22.724 1.00 73.44 185 ASP A O 1
ATOM 1509 N N . ALA A 1 186 ? -13.083 13.697 21.525 1.00 75.75 186 ALA A N 1
ATOM 1510 C CA . ALA A 1 186 ? -11.993 14.150 22.382 1.00 75.75 186 ALA A CA 1
ATOM 1511 C C . ALA A 1 186 ? -11.874 15.682 22.385 1.00 75.75 186 ALA A C 1
ATOM 1513 O O . ALA A 1 186 ? -11.738 16.273 23.450 1.00 75.75 186 ALA A O 1
ATOM 1514 N N . ARG A 1 187 ? -12.015 16.342 21.229 1.00 77.00 187 ARG A N 1
ATOM 1515 C CA . ARG A 1 187 ? -11.986 17.808 21.110 1.00 77.00 187 ARG A CA 1
ATOM 1516 C C . ARG A 1 187 ? -13.178 18.460 21.808 1.00 77.00 187 ARG A C 1
ATOM 1518 O O . ARG A 1 187 ? -13.023 19.496 22.457 1.00 77.00 187 ARG A O 1
ATOM 1525 N N . ASN A 1 188 ? -14.361 17.862 21.705 1.00 77.19 188 ASN A N 1
ATOM 1526 C CA . ASN A 1 188 ? -15.554 18.316 22.413 1.00 77.19 188 ASN A CA 1
ATOM 1527 C C . ASN A 1 188 ? -15.363 18.200 23.932 1.00 77.19 188 ASN A C 1
ATOM 1529 O O . ASN A 1 188 ? -15.726 19.127 24.656 1.00 77.19 188 ASN A O 1
ATOM 1533 N N . ARG A 1 189 ? -14.726 17.122 24.412 1.00 73.62 189 ARG A N 1
ATOM 1534 C CA . ARG A 1 189 ? -14.344 16.963 25.826 1.00 73.62 189 ARG A CA 1
ATOM 1535 C C . ARG A 1 189 ? -13.293 17.982 26.256 1.00 73.62 189 ARG A C 1
ATOM 1537 O O . ARG A 1 189 ? -13.510 18.647 27.257 1.00 73.62 189 ARG A O 1
ATOM 1544 N N . GLU A 1 190 ? -12.229 18.187 25.479 1.00 71.56 190 GLU A N 1
ATOM 1545 C CA . GLU A 1 190 ? -11.218 19.220 25.755 1.00 71.56 190 GLU A CA 1
ATOM 1546 C C . GLU A 1 190 ? -11.854 20.611 25.848 1.00 71.56 190 GLU A C 1
ATOM 1548 O O . GLU A 1 190 ? -11.570 21.366 26.771 1.00 71.56 190 GLU A O 1
ATOM 1553 N N . THR A 1 191 ? -12.775 20.936 24.938 1.00 73.31 191 THR A N 1
ATOM 1554 C CA . THR A 1 191 ? -13.491 22.219 24.953 1.00 73.31 191 THR A CA 1
ATOM 1555 C C . THR A 1 191 ? -14.354 22.362 26.212 1.00 73.31 191 THR A C 1
ATOM 1557 O O . THR A 1 191 ? -14.398 23.438 26.805 1.00 73.31 191 THR A O 1
ATOM 1560 N N . GLN A 1 192 ? -15.007 21.284 26.657 1.00 70.25 192 GLN A N 1
ATOM 1561 C CA . GLN A 1 192 ? -15.848 21.271 27.859 1.00 70.25 192 GLN A CA 1
ATOM 1562 C C . GLN A 1 192 ? -15.046 21.210 29.176 1.00 70.25 192 GLN A C 1
ATOM 1564 O O . GLN A 1 192 ? -15.535 21.686 30.200 1.00 70.25 192 GLN A O 1
ATOM 1569 N N . GLU A 1 193 ? -13.815 20.689 29.168 1.00 63.34 193 GLU A N 1
ATOM 1570 C CA . GLU A 1 193 ? -12.944 20.544 30.349 1.00 63.34 193 GLU A CA 1
ATOM 1571 C C . GLU A 1 193 ? -12.069 21.782 30.652 1.00 63.34 193 GLU A C 1
ATOM 1573 O O . GLU A 1 193 ? -11.296 21.780 31.609 1.00 63.34 193 GLU A O 1
ATOM 1578 N N . THR A 1 194 ? -12.211 22.886 29.911 1.00 59.28 194 THR A N 1
ATOM 1579 C CA . THR A 1 194 ? -11.374 24.099 30.085 1.00 59.28 194 THR A CA 1
ATOM 1580 C C . THR A 1 194 ? -11.729 24.991 31.288 1.00 59.28 194 THR A C 1
ATOM 1582 O O . THR A 1 194 ? -11.042 25.977 31.538 1.00 59.28 194 THR A O 1
ATOM 1585 N N . GLY A 1 195 ? -12.756 24.660 32.078 1.00 60.69 195 GLY A N 1
ATOM 1586 C CA . GLY A 1 195 ? -13.299 25.556 33.113 1.00 60.69 195 GLY A CA 1
ATOM 1587 C C . GLY A 1 195 ? -12.774 25.400 34.547 1.00 60.69 195 GLY A C 1
ATOM 1588 O O . GLY A 1 195 ? -13.306 26.062 35.434 1.00 60.69 195 GLY A O 1
ATOM 1589 N N . LEU A 1 196 ? -11.807 24.515 34.830 1.00 60.12 196 LEU A N 1
ATOM 1590 C CA . LEU A 1 196 ? -11.500 24.129 36.223 1.00 60.12 196 LEU A CA 1
ATOM 1591 C C . LEU A 1 196 ? -10.207 24.678 36.831 1.00 60.12 196 LEU A C 1
ATOM 1593 O O . LEU A 1 196 ? -10.022 24.480 38.025 1.00 60.12 196 LEU A O 1
ATOM 1597 N N . LEU A 1 197 ? -9.367 25.400 36.081 1.00 63.91 197 LEU A N 1
ATOM 1598 C CA . LEU A 1 197 ? -8.286 26.247 36.612 1.00 63.91 197 LEU A CA 1
ATOM 1599 C C . LEU A 1 197 ? -7.854 27.240 35.523 1.00 63.91 197 LEU A C 1
ATOM 1601 O O . LEU A 1 197 ? -6.972 26.949 34.712 1.00 63.91 197 LEU A O 1
ATOM 1605 N N . GLU A 1 198 ? -8.459 28.428 35.513 1.00 60.78 198 GLU A N 1
ATOM 1606 C CA . GLU A 1 198 ? -7.833 29.579 34.867 1.00 60.78 198 GLU A CA 1
ATOM 1607 C C . GLU A 1 198 ? -6.471 29.779 35.538 1.00 60.78 198 GLU A C 1
ATOM 1609 O O . GLU A 1 198 ? -6.369 30.058 36.734 1.00 60.78 198 GLU A O 1
ATOM 1614 N N . ARG A 1 199 ? -5.394 29.525 34.791 1.00 68.12 199 ARG A N 1
ATOM 1615 C CA . ARG A 1 199 ? -4.037 29.736 35.281 1.00 68.12 199 ARG A CA 1
ATOM 1616 C C . ARG A 1 199 ? -3.799 31.238 35.333 1.00 68.12 199 ARG A C 1
ATOM 1618 O O . ARG A 1 199 ? -3.295 31.816 34.372 1.00 68.12 199 ARG A O 1
ATOM 1625 N N . GLU A 1 200 ? -4.149 31.854 36.455 1.00 64.31 200 GLU A N 1
ATOM 1626 C CA . GLU A 1 200 ? -3.646 33.175 36.802 1.00 64.31 200 GLU A CA 1
ATOM 1627 C C . GLU A 1 200 ? -2.127 33.054 36.940 1.00 64.31 200 GLU A C 1
ATOM 1629 O O . GLU A 1 200 ? -1.584 32.481 37.890 1.00 64.31 200 GLU A O 1
ATOM 1634 N N . TRP A 1 201 ? -1.416 33.511 35.914 1.00 74.88 201 TRP A N 1
ATOM 1635 C CA . TRP A 1 201 ? 0.011 33.731 36.032 1.00 74.88 201 TRP A CA 1
ATOM 1636 C C . TRP A 1 201 ? 0.199 34.826 37.075 1.00 74.88 201 TRP A C 1
ATOM 1638 O O . TRP A 1 201 ? -0.336 35.920 36.916 1.00 74.88 201 TRP A O 1
ATOM 1648 N N . MET A 1 202 ? 0.941 34.523 38.142 1.00 64.56 202 MET A N 1
ATOM 1649 C CA . MET A 1 202 ? 1.378 35.537 39.096 1.00 64.56 202 MET A CA 1
ATOM 1650 C C . MET A 1 202 ? 2.034 36.669 38.303 1.00 64.56 202 MET A C 1
ATOM 1652 O O . MET A 1 202 ? 2.922 36.404 37.486 1.00 64.56 202 MET A O 1
ATOM 1656 N N . GLU A 1 203 ? 1.564 37.901 38.497 1.00 66.56 203 GLU A N 1
ATOM 1657 C CA . GLU A 1 203 ? 2.182 39.064 37.869 1.00 66.56 203 GLU A CA 1
ATOM 1658 C C . GLU A 1 203 ? 3.678 39.042 38.192 1.00 66.56 203 GLU A C 1
ATOM 1660 O O . GLU A 1 203 ? 4.075 38.803 39.334 1.00 66.56 203 GLU A O 1
ATOM 1665 N N . LEU A 1 204 ? 4.507 39.203 37.157 1.00 59.47 204 LEU A N 1
ATOM 1666 C CA . LEU A 1 204 ? 5.963 39.226 37.259 1.00 59.47 204 LEU A CA 1
ATOM 1667 C C . LEU A 1 204 ? 6.387 40.447 38.082 1.00 59.47 204 LEU A C 1
ATOM 1669 O O . LEU A 1 204 ? 6.817 41.463 37.537 1.00 59.47 204 LEU A O 1
ATOM 1673 N N . GLU A 1 205 ? 6.299 40.352 39.404 1.00 62.88 205 GLU A N 1
ATOM 1674 C CA . GLU A 1 205 ? 7.111 41.186 40.268 1.00 62.88 205 GLU A CA 1
ATOM 1675 C C . GLU A 1 205 ? 8.556 40.809 39.941 1.00 62.88 205 GLU A C 1
ATOM 1677 O O . GLU A 1 205 ? 8.934 39.636 40.014 1.00 62.88 205 GLU A O 1
ATOM 1682 N N . ALA A 1 206 ? 9.321 41.779 39.435 1.00 59.59 206 ALA A N 1
ATOM 1683 C CA . ALA A 1 206 ? 10.664 41.588 38.909 1.00 59.59 206 ALA A CA 1
ATOM 1684 C C . ALA A 1 206 ? 11.617 41.131 40.024 1.00 59.59 206 ALA A C 1
ATOM 1686 O O . ALA A 1 206 ? 12.388 41.909 40.578 1.00 59.59 206 ALA A O 1
ATOM 1687 N N . LEU A 1 207 ? 11.562 39.847 40.366 1.00 61.66 207 LEU A N 1
ATOM 1688 C CA . LEU A 1 207 ? 12.555 39.194 41.190 1.00 61.66 207 LEU A CA 1
ATOM 1689 C C . LEU A 1 207 ? 13.859 39.256 40.403 1.00 61.66 207 LEU A C 1
ATOM 1691 O O . LEU A 1 207 ? 13.976 38.687 39.316 1.00 61.66 207 LEU A O 1
ATOM 1695 N N . GLU A 1 208 ? 14.833 39.980 40.948 1.00 60.62 208 GLU A N 1
ATOM 1696 C CA . GLU A 1 208 ? 16.178 40.110 40.401 1.00 60.62 208 GLU A CA 1
ATOM 1697 C C . GLU A 1 208 ? 16.905 38.761 40.556 1.00 60.62 208 GLU A C 1
ATOM 1699 O O . GLU A 1 208 ? 17.761 38.545 41.417 1.00 60.62 208 GLU A O 1
ATOM 1704 N N . VAL A 1 209 ? 16.498 37.777 39.752 1.00 60.41 209 VAL A N 1
ATOM 1705 C CA . VAL A 1 209 ? 17.088 36.445 39.738 1.00 60.41 209 VAL A CA 1
ATOM 1706 C C . VAL A 1 209 ? 18.465 36.585 39.104 1.00 60.41 209 VAL A C 1
ATOM 1708 O O . VAL A 1 209 ? 18.622 36.531 37.884 1.00 60.41 209 VAL A O 1
ATOM 1711 N N . LYS A 1 210 ? 19.494 36.758 39.943 1.00 61.34 210 LYS A N 1
ATOM 1712 C CA . LYS A 1 210 ? 20.905 36.634 39.548 1.00 61.34 210 LYS A CA 1
ATOM 1713 C C . LYS A 1 210 ? 21.194 35.196 39.117 1.00 61.34 210 LYS A C 1
ATOM 1715 O O . LYS A 1 210 ? 21.772 34.401 39.864 1.00 61.34 210 LYS A O 1
ATOM 1720 N N . SER A 1 211 ? 20.793 34.878 37.890 1.00 67.81 211 SER A N 1
ATOM 1721 C CA . SER A 1 211 ? 21.138 33.642 37.201 1.00 67.81 211 SER A CA 1
ATOM 1722 C C . SER A 1 211 ? 22.664 33.477 37.181 1.00 67.81 211 SER A C 1
ATOM 1724 O O . SER A 1 211 ? 23.382 34.465 36.989 1.00 67.81 211 SER A O 1
ATOM 1726 N N . PRO A 1 212 ? 23.190 32.251 37.349 1.00 69.12 212 PRO A N 1
ATOM 1727 C CA . PRO A 1 212 ? 24.618 31.971 37.209 1.00 69.12 212 PRO A CA 1
ATOM 1728 C C . PRO A 1 212 ? 25.208 32.486 35.887 1.00 69.12 212 PRO A C 1
ATOM 1730 O O . PRO A 1 212 ? 26.351 32.932 35.870 1.00 69.12 212 PRO A O 1
ATOM 1733 N N . ILE A 1 213 ? 24.407 32.507 34.811 1.00 66.69 213 ILE A N 1
ATOM 1734 C CA . ILE A 1 213 ? 24.797 33.058 33.504 1.00 66.69 213 ILE A CA 1
ATOM 1735 C C . ILE A 1 213 ? 24.966 34.584 33.568 1.00 66.69 213 ILE A C 1
ATOM 1737 O O . ILE A 1 213 ? 25.917 35.118 33.009 1.00 66.69 213 ILE A O 1
ATOM 1741 N N . GLY A 1 214 ? 24.104 35.293 34.302 1.00 65.19 214 GLY A N 1
ATOM 1742 C CA . GLY A 1 214 ? 24.179 36.753 34.438 1.00 65.19 214 GLY A CA 1
ATOM 1743 C C . GLY A 1 214 ? 25.443 37.241 35.154 1.00 65.19 214 GLY A C 1
ATOM 1744 O O . GLY A 1 214 ? 25.914 38.340 34.882 1.00 65.19 214 GLY A O 1
ATOM 1745 N N . ARG A 1 215 ? 26.048 36.413 36.019 1.00 64.75 215 ARG A N 1
ATOM 1746 C CA . ARG A 1 215 ? 27.317 36.748 36.695 1.00 64.75 215 ARG A CA 1
ATOM 1747 C C . ARG A 1 215 ? 28.538 36.658 35.782 1.00 64.75 215 ARG A C 1
ATOM 1749 O O . ARG A 1 215 ? 29.550 37.275 36.092 1.00 64.75 215 ARG A O 1
ATOM 1756 N N . LEU A 1 216 ? 28.463 35.897 34.688 1.00 66.31 216 LEU A N 1
ATOM 1757 C CA . LEU A 1 216 ? 29.577 35.763 33.744 1.00 66.31 216 LEU A CA 1
ATOM 1758 C C . LEU A 1 216 ? 29.794 37.047 32.933 1.00 66.31 216 LEU A C 1
ATOM 1760 O O . LEU A 1 216 ? 30.926 37.341 32.577 1.00 66.31 216 LEU A O 1
ATOM 1764 N N . PHE A 1 217 ? 28.741 37.840 32.716 1.00 64.38 217 PHE A N 1
ATOM 1765 C CA . PHE A 1 217 ? 28.800 39.087 31.946 1.00 64.38 217 PHE A CA 1
ATOM 1766 C C . PHE A 1 217 ? 29.154 40.333 32.775 1.00 64.38 217 PHE A C 1
ATOM 1768 O O . PHE A 1 217 ? 29.262 41.416 32.217 1.00 64.38 217 PHE A O 1
ATOM 1775 N N . GLN A 1 218 ? 29.335 40.205 34.095 1.00 62.91 218 GLN A N 1
ATOM 1776 C CA . GLN A 1 218 ? 29.700 41.326 34.978 1.00 62.91 218 GLN A CA 1
ATOM 1777 C C . GLN A 1 218 ? 31.205 41.413 35.276 1.00 62.91 218 GLN A C 1
ATOM 1779 O O . GLN A 1 218 ? 31.606 42.257 36.069 1.00 62.91 218 GLN A O 1
ATOM 1784 N N . LYS A 1 219 ? 32.042 40.530 34.712 1.00 58.94 219 LYS A N 1
ATOM 1785 C CA . LYS A 1 219 ? 33.459 40.416 35.104 1.00 58.94 219 LYS A CA 1
ATOM 1786 C C . LYS A 1 219 ? 34.449 41.171 34.201 1.00 58.94 219 LYS A C 1
ATOM 1788 O O . LYS A 1 219 ? 35.647 41.067 34.436 1.00 58.94 219 LYS A O 1
ATOM 1793 N N . ASP A 1 220 ? 33.965 41.952 33.242 1.00 58.25 220 ASP A N 1
ATOM 1794 C CA . ASP A 1 220 ? 34.817 42.688 32.299 1.00 58.25 220 ASP A CA 1
ATOM 1795 C C . ASP A 1 220 ? 34.686 44.219 32.460 1.00 58.25 220 ASP A C 1
ATOM 1797 O O . ASP A 1 220 ? 34.512 44.939 31.478 1.00 58.25 220 ASP A O 1
ATOM 1801 N N . GLU A 1 221 ? 34.785 44.707 33.702 1.00 46.06 221 GLU A N 1
ATOM 1802 C CA . GLU A 1 221 ? 35.118 46.107 34.038 1.00 46.06 221 GLU A CA 1
ATOM 1803 C C . GLU A 1 221 ? 36.227 46.162 35.100 1.00 46.06 221 GLU A C 1
ATOM 1805 O O . GLU A 1 221 ? 36.121 45.430 36.115 1.00 46.06 221 GLU A O 1
#

Foldseek 3Di:
DDDDDDPPPDPPDDPQADPDPQKAFLCRFPVLVVQLVVLVVLLVVLVVCLCVLCVPPNDDPVSVVSNVVSVVSNVVSVVVNVLSVLQQKIKGCQFCRHDVHGPDAIWIWGQAPSGIDTDDLFAWDWDQDPPPRWIFIFGPDPVSHTPHTCRPGDDPVSVVVSSVVSRVRSVRNCVSVVPDDVVVVVVVVVVVPPPDDPPPDDPCPPDVPPDPVVVVVVPPD

Secondary structure (DSSP, 8-state):
-PPPPP---------SS---TT-EEGGGSHHHHHHHHHHHHHHHHHHHHHHHHHHHH-S-HHHHHHHHHHHHHHHHHHHHHHHHHT--EEE-TTSTTT-SS--S---EEEEETTEEEE--SSPEEEEE-TTT--EEEEESSTT--EEEE-TTSS-HHHHHHHHHHHHHHHHHHHHHTT---HHHHHHHHHHHTTTS----PPP--------TTTTGGG---

Sequence (221 aa):
MQPPKSKEKSAQNAPLDDVEITDIPFFKTEVGFSQMRPNIIFGIICIFIIIVTYFPFGINWLTTCVFVLCALFVLLNINQIRKWYVVPLCVDINHPFVQDEPMGLSHVKVRTDQGWRVVGDYRLKLSQDPLSKEWRLHIDDEEMSMFGTWDKIGNEKSRSTYLSLVNQALALRDTVNQKEDAFDDARNRETQETGLLEREWMELEALEVKSPIGRLFQKDE

pLDDT: mean 80.4, std 16.39, range [30.83, 95.62]

Radius of gyration: 28.57 Å; chains: 1; bounding box: 77×64×78 Å